Protein AF-A0A8S4SJ04-F1 (afdb_monomer)

Solvent-accessible surface area (backbone atoms only — not comparable to full-atom values): 11048 Å² total; per-residue (Å²): 144,75,92,58,92,64,74,29,69,63,98,77,15,66,44,78,88,67,89,71,86,84,75,88,70,69,85,98,60,57,70,67,60,53,49,53,51,52,51,54,55,59,63,65,36,66,71,54,47,52,54,52,51,53,54,50,51,53,52,50,52,53,52,50,52,54,49,52,53,54,49,56,52,47,57,72,67,30,65,67,56,49,48,42,61,76,74,66,52,78,85,76,72,82,59,88,58,80,78,70,54,77,86,76,54,52,77,67,53,52,52,53,50,47,51,52,50,52,53,52,46,52,53,49,52,53,47,46,53,50,48,51,62,54,41,74,74,43,61,88,87,38,71,68,29,54,53,47,53,49,51,45,51,52,51,51,50,53,46,52,54,51,52,52,50,48,52,51,52,53,51,51,54,49,53,52,53,53,50,53,64,75,68,68,128

Radius of gyration: 36.75 Å; Cα contacts (8 Å, |Δi|>4): 67; chains: 1; bounding box: 80×47×104 Å

InterPro domains:
  IPR000467 G-patch domain [PF01585] (1-33)
  IPR000467 G-patch domain [PS50174] (1-36)

Mean predicted aligned error: 18.83 Å

Sequence (185 aa):
MGYVPGTGLGAASDGRLRPVEARATPPGKSLDHCMALSEKMASQDPLKVEQKLKRLQKKEEERNKRAYEREKERERRNVFNFLNNTLGQKPEQTTNVASIDIKQSTSKDLNIEQFKLEEDCRKIENEIVKLNSTLSKYPQGTNGYRSIAMQVSEKNKELSTLRNKEMQIAKEQKQRKDKQKMTVF

Organism: NCBI:txid348720

pLDDT: mean 82.09, std 12.55, range [38.47, 96.69]

Secondary structure (DSSP, 8-state):
----TT-SSSTTS----S-----PPPTT--HHHHHHHHHHHHHH-HHHHHHHHHHHHHHHHHHHHHHHHHHHHHHHT-HHHHHIIIII--------S----TTTS-HHHHHHHHHHHHHHHHHHHHHHHHHHHHHTTSPTT-HHHHHHHHHHHHHHHHHHHHHHHHHHHHHHHHHHHHHHHHH--

Foldseek 3Di:
DDDDAQCADDPRSRHDPDDDDDDDDDPPDDPVVVVVVVVVVVCPPVVVVVVVVVVVVVVVVVVVVVVVVVVVVCCVVDPVNVCCVPPNDDDPPPPPPPPPVLVPDDLVVLVVLLVVLVVVLVVLVVVLVVLVVVLVVDDPPDPSNVVSVVVNVVSVVVSVVSVVVSVVSVVSNVVVVVVVVVPDD

Structure (mmCIF, N/CA/C/O backbone):
data_AF-A0A8S4SJ04-F1
#
_entry.id   AF-A0A8S4SJ04-F1
#
loop_
_atom_site.group_PDB
_atom_site.id
_atom_site.type_symbol
_atom_site.label_atom_id
_atom_site.label_alt_id
_atom_site.label_comp_id
_atom_site.label_asym_id
_atom_site.label_entity_id
_atom_site.label_seq_id
_atom_site.pdbx_PDB_ins_code
_atom_site.Cartn_x
_atom_site.Cartn_y
_atom_site.Cartn_z
_atom_site.occupancy
_atom_site.B_iso_or_equiv
_atom_site.auth_seq_id
_atom_site.auth_comp_id
_atom_site.auth_asym_id
_atom_site.auth_atom_id
_atom_site.pdbx_PDB_model_num
ATOM 1 N N . MET A 1 1 ? 28.401 20.566 -65.678 1.00 55.94 1 MET A N 1
ATOM 2 C CA . MET A 1 1 ? 28.078 19.195 -65.228 1.00 55.94 1 MET A CA 1
ATOM 3 C C . MET A 1 1 ? 27.397 19.312 -63.874 1.00 55.94 1 MET A C 1
ATOM 5 O O . MET A 1 1 ? 28.073 19.362 -62.859 1.00 55.94 1 MET A O 1
ATOM 9 N N . GLY A 1 2 ? 26.084 19.538 -63.883 1.00 68.31 2 GLY A N 1
ATOM 10 C CA . GLY A 1 2 ? 25.291 19.806 -62.682 1.00 68.31 2 GLY A CA 1
ATOM 11 C C . GLY A 1 2 ? 24.273 18.697 -62.460 1.00 68.31 2 GLY A C 1
ATOM 12 O O . GLY A 1 2 ? 23.884 18.021 -63.410 1.00 68.31 2 GLY A O 1
ATOM 13 N N . TYR A 1 3 ? 23.877 18.507 -61.206 1.00 75.62 3 TYR A N 1
ATOM 14 C CA . TYR A 1 3 ? 22.798 17.598 -60.839 1.00 75.62 3 TYR A CA 1
ATOM 15 C C . TYR A 1 3 ? 21.479 18.025 -61.500 1.00 75.62 3 TYR A C 1
ATOM 17 O O . TYR A 1 3 ? 21.119 19.201 -61.440 1.00 75.62 3 TYR A O 1
ATOM 25 N N . VAL A 1 4 ? 20.767 17.069 -62.100 1.00 78.75 4 VAL A N 1
ATOM 26 C CA . VAL A 1 4 ? 19.417 17.254 -62.643 1.00 78.75 4 VAL A CA 1
ATOM 27 C C . VAL A 1 4 ? 18.445 16.467 -61.755 1.00 78.75 4 VAL A C 1
ATOM 29 O O . VAL A 1 4 ? 18.656 15.270 -61.547 1.00 78.75 4 VAL A O 1
ATOM 32 N N . PRO A 1 5 ? 17.404 17.107 -61.195 1.00 75.62 5 PRO A N 1
ATOM 33 C CA . PRO A 1 5 ? 16.437 16.411 -60.354 1.00 75.62 5 PRO A CA 1
ATOM 34 C C . PRO A 1 5 ? 15.726 15.311 -61.153 1.00 75.62 5 PRO A C 1
ATOM 36 O O . PRO A 1 5 ? 15.283 15.544 -62.275 1.00 75.62 5 PRO A O 1
ATOM 39 N N . GLY A 1 6 ? 15.639 14.108 -60.578 1.00 80.56 6 GLY A N 1
ATOM 40 C CA . GLY A 1 6 ? 14.995 12.950 -61.206 1.00 80.56 6 GLY A CA 1
ATOM 41 C C . GLY A 1 6 ? 15.916 12.040 -62.028 1.00 80.56 6 GLY A C 1
ATOM 42 O O . GLY A 1 6 ? 15.440 11.043 -62.566 1.00 80.56 6 GLY A O 1
ATOM 43 N N . THR A 1 7 ? 17.223 12.322 -62.112 1.00 82.06 7 THR A N 1
ATOM 44 C CA . THR A 1 7 ? 18.203 11.458 -62.808 1.00 82.06 7 THR A CA 1
ATOM 45 C C . THR A 1 7 ? 19.111 10.671 -61.856 1.00 82.06 7 THR A C 1
ATOM 47 O O . THR A 1 7 ? 20.142 10.142 -62.271 1.00 82.06 7 THR A O 1
ATOM 50 N N . GLY A 1 8 ? 18.801 10.651 -60.560 1.00 81.88 8 GLY A N 1
ATOM 51 C CA . GLY A 1 8 ? 19.588 9.965 -59.542 1.00 81.88 8 GLY A CA 1
ATOM 52 C C . GLY A 1 8 ? 19.257 8.476 -59.406 1.00 81.88 8 GLY A C 1
ATOM 53 O O . GLY A 1 8 ? 18.219 8.001 -59.853 1.00 81.88 8 GLY A O 1
ATOM 54 N N . LEU A 1 9 ? 20.142 7.727 -58.744 1.00 78.75 9 LEU A N 1
ATOM 55 C CA . LEU A 1 9 ? 19.882 6.337 -58.354 1.00 78.75 9 LEU A CA 1
ATOM 56 C C . LEU A 1 9 ? 19.021 6.281 -57.081 1.00 78.75 9 LEU A C 1
ATOM 58 O O . LEU A 1 9 ? 19.318 6.970 -56.104 1.00 78.75 9 LEU A O 1
ATOM 62 N N . GLY A 1 10 ? 17.996 5.424 -57.076 1.00 79.12 10 GLY A N 1
ATOM 63 C CA . GLY A 1 10 ? 17.112 5.172 -55.931 1.00 79.12 10 GLY A CA 1
ATOM 64 C C . GLY A 1 10 ? 15.630 5.213 -56.309 1.00 79.12 10 GLY A C 1
ATOM 65 O O . GLY A 1 10 ? 15.278 5.625 -57.406 1.00 79.12 10 GLY A O 1
ATOM 66 N N . ALA A 1 11 ? 14.751 4.800 -55.392 1.00 80.69 11 ALA A N 1
ATOM 67 C CA . ALA A 1 11 ? 13.309 4.708 -55.656 1.00 80.69 11 ALA A CA 1
ATOM 68 C C . ALA A 1 11 ? 12.642 6.060 -55.987 1.00 80.69 11 ALA A C 1
ATOM 70 O O . ALA A 1 11 ? 11.642 6.086 -56.693 1.00 80.69 11 ALA A O 1
ATOM 71 N N . ALA A 1 12 ? 13.199 7.167 -55.489 1.00 81.50 12 ALA A N 1
ATOM 72 C CA . ALA A 1 12 ? 12.724 8.527 -55.754 1.00 81.50 12 ALA A CA 1
ATOM 73 C C . ALA A 1 12 ? 13.559 9.274 -56.813 1.00 81.50 12 ALA A C 1
ATOM 75 O O . ALA A 1 12 ? 13.338 10.453 -57.047 1.00 81.50 12 ALA A O 1
ATOM 76 N N . SER A 1 13 ? 14.547 8.615 -57.429 1.00 82.19 13 SER A N 1
ATOM 77 C CA . SER A 1 13 ? 15.457 9.212 -58.419 1.00 82.19 13 SER A CA 1
ATOM 78 C C . SER A 1 13 ? 16.194 10.494 -57.978 1.00 82.19 13 SER A C 1
ATOM 80 O O . SER A 1 13 ? 16.647 11.275 -58.816 1.00 82.19 13 SER A O 1
ATOM 82 N N . ASP A 1 14 ? 16.366 10.698 -56.668 1.00 80.44 14 ASP A N 1
ATOM 83 C CA . ASP A 1 14 ? 17.014 11.890 -56.093 1.00 80.44 14 ASP A CA 1
ATOM 84 C C . ASP A 1 14 ? 18.552 11.793 -56.025 1.00 80.44 14 ASP A C 1
ATOM 86 O O . ASP A 1 14 ? 19.253 12.797 -55.925 1.00 80.44 14 ASP A O 1
ATOM 90 N N . GLY A 1 15 ? 19.125 10.585 -56.082 1.00 79.12 15 GLY A N 1
ATOM 91 C CA . GLY A 1 15 ? 20.577 10.394 -55.989 1.00 79.12 15 GLY A CA 1
ATOM 92 C C . GLY A 1 15 ? 21.195 10.973 -54.703 1.00 79.12 15 GLY A C 1
ATOM 93 O O . GLY A 1 15 ? 20.511 11.250 -53.719 1.00 79.12 15 GLY A O 1
ATOM 94 N N . ARG A 1 16 ? 22.526 11.132 -54.668 1.00 80.62 16 ARG A N 1
ATOM 95 C CA . ARG A 1 16 ? 23.240 11.699 -53.509 1.00 80.62 16 ARG A CA 1
ATOM 96 C C . ARG A 1 16 ?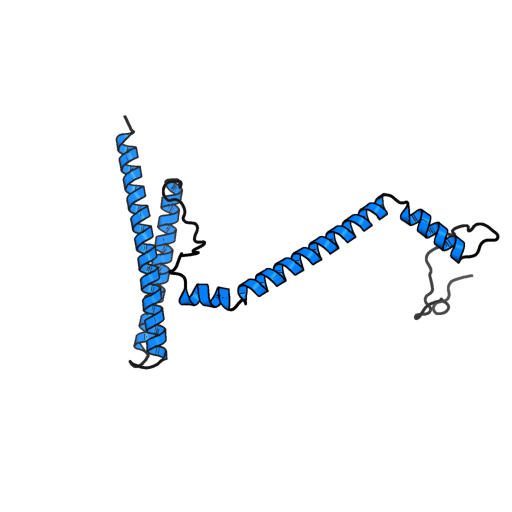 24.006 12.952 -53.919 1.00 80.62 16 ARG A C 1
ATOM 98 O O . ARG A 1 16 ? 24.975 12.871 -54.660 1.00 80.62 16 ARG A O 1
ATOM 105 N N . LEU A 1 17 ? 23.586 14.098 -53.386 1.00 78.88 17 LEU A N 1
ATOM 106 C CA . LEU A 1 17 ? 24.214 15.407 -53.622 1.00 78.88 17 LEU A CA 1
ATOM 107 C C . LEU A 1 17 ? 25.417 15.693 -52.716 1.00 78.88 17 LEU A C 1
ATOM 109 O O . LEU A 1 17 ? 26.233 16.562 -53.010 1.00 78.88 17 LEU A O 1
ATOM 113 N N . ARG A 1 18 ? 25.516 14.991 -51.582 1.00 81.69 18 ARG A N 1
ATOM 114 C CA . ARG A 1 18 ? 26.613 15.196 -50.634 1.00 81.69 18 ARG A CA 1
ATOM 115 C C . ARG A 1 18 ? 27.886 14.529 -51.152 1.00 81.69 18 ARG A C 1
ATOM 117 O O . ARG A 1 18 ? 27.799 13.356 -51.526 1.00 81.69 18 ARG A O 1
ATOM 124 N N . PRO A 1 19 ? 29.044 15.213 -51.094 1.00 82.19 19 PRO A N 1
ATOM 125 C CA . PRO A 1 19 ? 30.330 14.589 -51.360 1.00 82.19 19 PRO A CA 1
ATOM 126 C C . PRO A 1 19 ? 30.473 13.307 -50.539 1.00 82.19 19 PRO A C 1
ATOM 128 O O . PRO A 1 19 ? 30.152 13.278 -49.347 1.00 82.19 19 PRO A O 1
ATOM 131 N N . VAL A 1 20 ? 30.907 12.237 -51.197 1.00 78.94 20 VAL A N 1
ATOM 132 C CA . VAL A 1 20 ? 31.241 10.971 -50.547 1.00 78.94 20 VAL A CA 1
ATOM 133 C C . VAL A 1 20 ? 32.754 10.867 -50.523 1.00 78.94 20 VAL A C 1
ATOM 135 O O . VAL A 1 20 ? 33.414 11.141 -51.523 1.00 78.94 20 VAL A O 1
ATOM 138 N N . GLU A 1 21 ? 33.300 10.481 -49.378 1.00 80.44 21 GLU A N 1
ATOM 139 C CA . GLU A 1 21 ? 34.729 10.230 -49.242 1.00 80.44 21 GLU A CA 1
ATOM 140 C C . GLU A 1 21 ? 35.141 9.080 -50.168 1.00 80.44 21 GLU A C 1
ATOM 142 O O . GLU A 1 21 ? 34.608 7.969 -50.092 1.00 80.44 21 GLU A O 1
ATOM 147 N N . ALA A 1 22 ? 36.088 9.348 -51.066 1.00 77.50 22 ALA A N 1
ATOM 148 C CA . ALA A 1 22 ? 36.630 8.331 -51.950 1.00 77.50 22 ALA A CA 1
ATOM 149 C C . ALA A 1 22 ? 37.637 7.482 -51.167 1.00 77.50 22 ALA A C 1
ATOM 151 O O . ALA A 1 22 ? 38.722 7.944 -50.816 1.00 77.50 22 ALA A O 1
ATOM 152 N N . ARG A 1 23 ? 37.284 6.225 -50.886 1.00 76.31 23 ARG A N 1
ATOM 153 C CA . ARG A 1 23 ? 38.204 5.278 -50.253 1.00 76.31 23 ARG A CA 1
ATOM 154 C C . ARG A 1 23 ? 38.992 4.547 -51.333 1.00 76.31 23 ARG A C 1
ATOM 156 O O . ARG A 1 23 ? 38.418 3.776 -52.096 1.00 76.31 23 ARG A O 1
ATOM 163 N N . ALA A 1 24 ? 40.300 4.783 -51.387 1.00 76.75 24 ALA A N 1
ATOM 164 C CA . ALA A 1 24 ? 41.182 4.079 -52.308 1.00 76.75 24 ALA A CA 1
ATOM 165 C C . ALA A 1 24 ? 41.217 2.584 -51.959 1.00 76.75 24 ALA A C 1
ATOM 167 O O . ALA A 1 24 ? 41.598 2.199 -50.849 1.00 76.75 24 ALA A O 1
ATOM 168 N N . THR A 1 25 ? 40.791 1.741 -52.898 1.00 79.50 25 THR A N 1
ATOM 169 C CA . THR A 1 25 ? 40.916 0.289 -52.790 1.00 79.50 25 THR A CA 1
ATOM 170 C C . THR A 1 25 ? 42.257 -0.164 -53.367 1.00 79.50 25 THR A C 1
ATOM 172 O O . THR A 1 25 ? 42.782 0.457 -54.293 1.00 79.50 25 THR A O 1
ATOM 175 N N . PRO A 1 26 ? 42.855 -1.236 -52.823 1.00 83.50 26 PRO A N 1
ATOM 176 C CA . PRO A 1 26 ? 44.078 -1.790 -53.383 1.00 83.50 26 PRO A CA 1
ATOM 177 C C . PRO A 1 26 ? 43.831 -2.286 -54.820 1.00 83.50 26 PRO A C 1
ATOM 179 O O . PRO A 1 26 ? 42.840 -2.988 -55.052 1.00 83.50 26 PRO A O 1
ATOM 182 N N . PRO A 1 27 ? 44.719 -1.963 -55.779 1.00 84.31 27 PRO A N 1
ATOM 183 C CA . PRO A 1 27 ? 44.560 -2.390 -57.164 1.00 84.31 27 PRO A CA 1
ATOM 184 C C . PRO A 1 27 ? 44.617 -3.920 -57.275 1.00 84.31 27 PRO A C 1
ATOM 186 O O . PRO A 1 27 ? 45.339 -4.587 -56.532 1.00 84.31 27 PRO A O 1
ATOM 189 N N . GLY A 1 28 ? 43.838 -4.481 -58.203 1.00 86.56 28 GLY A N 1
ATOM 190 C CA . GLY A 1 28 ? 43.831 -5.921 -58.490 1.00 86.56 28 GLY A CA 1
ATOM 191 C C . GLY A 1 28 ? 43.080 -6.800 -57.481 1.00 86.56 28 GLY A C 1
ATOM 192 O O . GLY A 1 28 ? 43.211 -8.019 -57.542 1.00 86.56 28 GLY A O 1
ATOM 193 N N . LYS A 1 29 ? 42.295 -6.224 -56.557 1.00 85.06 29 LYS A N 1
ATOM 194 C CA . LYS A 1 29 ? 41.463 -6.986 -55.606 1.00 85.06 29 LYS A CA 1
ATOM 195 C C . LYS A 1 29 ? 39.972 -6.754 -55.843 1.00 85.06 29 LYS A C 1
ATOM 197 O O . LYS A 1 29 ? 39.564 -5.664 -56.233 1.00 85.06 29 LYS A O 1
ATOM 202 N N . SER A 1 30 ? 39.159 -7.780 -55.585 1.00 87.94 30 SER A N 1
ATOM 203 C CA . SER A 1 30 ? 37.701 -7.687 -55.704 1.00 87.94 30 SER A CA 1
ATOM 204 C C . SER A 1 30 ? 37.098 -6.775 -54.631 1.00 87.94 30 SER A C 1
ATOM 206 O O . SER A 1 30 ? 37.669 -6.577 -53.550 1.00 87.94 30 SER A O 1
ATOM 208 N N . LEU A 1 31 ? 35.914 -6.230 -54.924 1.00 83.88 31 LEU A N 1
ATOM 209 C CA . LEU A 1 31 ? 35.147 -5.419 -53.978 1.00 83.88 31 LEU A CA 1
ATOM 210 C C . LEU A 1 31 ? 34.850 -6.199 -52.688 1.00 83.88 31 LEU A C 1
ATOM 212 O O . LEU A 1 31 ?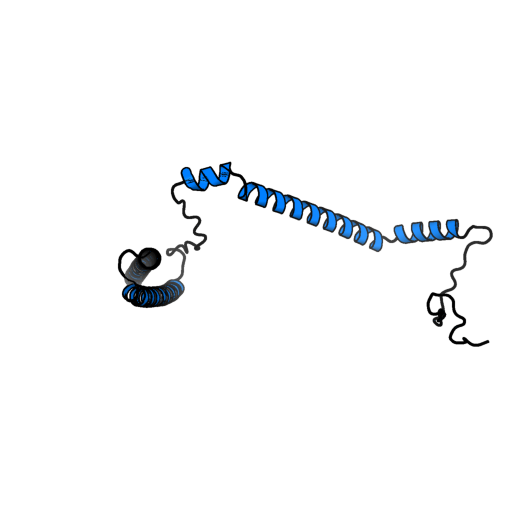 35.044 -5.665 -51.598 1.00 83.88 31 LEU A O 1
ATOM 216 N N . ASP A 1 32 ? 34.498 -7.480 -52.810 1.00 87.25 32 ASP A N 1
ATOM 217 C CA . ASP A 1 32 ? 34.223 -8.373 -51.678 1.00 87.25 32 ASP A CA 1
ATOM 218 C C . ASP A 1 32 ? 35.433 -8.508 -50.745 1.00 87.25 32 ASP A C 1
ATOM 220 O O . ASP A 1 32 ? 35.306 -8.445 -49.521 1.00 87.25 32 ASP A O 1
ATOM 224 N N . HIS A 1 33 ? 36.642 -8.608 -51.308 1.00 86.31 33 HIS A N 1
ATOM 225 C CA . HIS A 1 33 ? 37.876 -8.643 -50.524 1.00 86.31 33 HIS A CA 1
ATOM 226 C C . HIS A 1 33 ? 38.122 -7.310 -49.793 1.00 86.31 33 HIS A C 1
ATOM 228 O O . HIS A 1 33 ? 38.595 -7.292 -48.653 1.00 86.31 33 HIS A O 1
ATOM 234 N N . CYS A 1 34 ? 37.795 -6.180 -50.425 1.00 82.88 34 CYS A N 1
ATOM 235 C CA . CYS A 1 34 ? 37.893 -4.860 -49.798 1.00 82.88 34 CYS A CA 1
ATOM 236 C C . CYS A 1 34 ? 36.870 -4.691 -48.663 1.00 82.88 34 CYS A C 1
ATOM 238 O O . CYS A 1 34 ? 37.199 -4.128 -47.616 1.00 82.88 34 CYS A O 1
ATOM 240 N N . MET A 1 35 ? 35.661 -5.229 -48.835 1.00 84.25 35 MET A N 1
ATOM 241 C CA . MET A 1 35 ? 34.613 -5.220 -47.817 1.00 84.25 35 MET A CA 1
ATOM 242 C C . MET A 1 35 ? 35.010 -6.072 -46.606 1.00 84.25 35 MET A C 1
ATOM 244 O O . MET A 1 35 ? 34.985 -5.574 -45.482 1.00 84.25 35 MET A O 1
ATOM 248 N N . ALA A 1 36 ? 35.508 -7.291 -46.830 1.00 84.88 36 ALA A N 1
ATOM 249 C CA . ALA A 1 36 ? 35.982 -8.171 -45.762 1.00 84.88 36 ALA A CA 1
ATOM 250 C C . ALA A 1 36 ? 37.145 -7.559 -44.955 1.00 84.88 36 ALA A C 1
ATOM 252 O O . ALA A 1 36 ? 37.209 -7.703 -43.734 1.00 84.88 36 ALA A O 1
ATOM 253 N N . LEU A 1 37 ? 38.066 -6.844 -45.610 1.00 81.50 37 LEU A N 1
ATOM 254 C CA . LEU A 1 37 ? 39.123 -6.081 -44.933 1.00 81.50 37 LEU A CA 1
ATOM 255 C C . LEU A 1 37 ? 38.556 -4.948 -44.074 1.00 81.50 37 LEU A C 1
ATOM 257 O O . LEU A 1 37 ? 38.988 -4.767 -42.936 1.00 81.50 37 LEU A O 1
ATOM 261 N N . SER A 1 38 ? 37.578 -4.208 -44.599 1.00 78.25 38 SER A N 1
ATOM 262 C CA . SER A 1 38 ? 36.919 -3.134 -43.856 1.00 78.25 38 SER A CA 1
ATOM 263 C C . SER A 1 38 ? 36.170 -3.664 -42.634 1.00 78.25 38 SER A C 1
ATOM 265 O O . SER A 1 38 ? 36.231 -3.048 -41.574 1.00 78.25 38 SER A O 1
ATOM 267 N N . GLU A 1 39 ? 35.495 -4.807 -42.750 1.00 80.38 39 GLU A N 1
ATOM 268 C CA . GLU A 1 39 ? 34.813 -5.453 -41.626 1.00 80.38 39 GLU A CA 1
ATOM 269 C C . GLU A 1 39 ? 35.799 -5.950 -40.570 1.00 80.38 39 GLU A C 1
ATOM 271 O O . GLU A 1 39 ? 35.575 -5.727 -39.380 1.00 80.38 39 GLU A O 1
ATOM 276 N N . LYS A 1 40 ? 36.923 -6.553 -40.984 1.00 80.12 40 LYS A N 1
ATOM 277 C CA . LYS A 1 40 ? 38.001 -6.978 -40.075 1.00 80.12 40 LYS A CA 1
ATOM 278 C C . LYS A 1 40 ? 38.614 -5.796 -39.325 1.00 80.12 40 LYS A C 1
ATOM 280 O O . LYS A 1 40 ? 38.803 -5.879 -38.120 1.00 80.12 40 LYS A O 1
ATOM 285 N N . MET A 1 41 ? 38.864 -4.679 -40.007 1.00 73.12 41 MET A N 1
ATOM 286 C CA . MET A 1 41 ? 39.348 -3.450 -39.366 1.00 73.12 41 MET A CA 1
ATOM 287 C C . MET A 1 41 ? 38.302 -2.851 -38.414 1.00 73.12 41 MET A C 1
ATOM 289 O O . MET A 1 41 ? 38.629 -2.486 -37.292 1.00 73.12 41 MET A O 1
ATOM 293 N N . ALA A 1 42 ? 37.026 -2.822 -38.807 1.00 67.12 42 ALA A N 1
ATOM 294 C CA . ALA A 1 42 ? 35.945 -2.295 -37.971 1.00 67.12 42 ALA A CA 1
ATOM 295 C C . ALA A 1 42 ? 35.622 -3.172 -36.748 1.00 67.12 42 ALA A C 1
ATOM 297 O O . ALA A 1 42 ? 35.052 -2.677 -35.777 1.00 67.12 42 ALA A O 1
ATOM 298 N N . SER A 1 43 ? 35.957 -4.463 -36.790 1.00 65.38 43 SER A N 1
ATOM 299 C CA . SER A 1 43 ? 35.825 -5.391 -35.659 1.00 65.38 43 SER A CA 1
ATOM 300 C C . SER A 1 43 ? 37.055 -5.423 -34.748 1.00 65.38 43 SER A C 1
ATOM 302 O O . SER A 1 43 ? 36.967 -5.972 -33.654 1.00 65.38 43 SER A O 1
ATOM 304 N N . GLN A 1 44 ? 38.161 -4.795 -35.155 1.00 66.44 44 GLN A N 1
ATOM 305 C CA . GLN A 1 44 ? 39.344 -4.563 -34.320 1.00 66.44 44 GLN A CA 1
ATOM 306 C C . GLN A 1 44 ? 39.250 -3.255 -33.513 1.00 66.44 44 GLN A C 1
ATOM 308 O O . GLN A 1 44 ? 40.051 -3.058 -32.606 1.00 66.44 44 GLN A O 1
ATOM 313 N N . ASP A 1 45 ? 38.267 -2.385 -33.794 1.00 70.38 45 ASP A N 1
ATOM 314 C CA . ASP A 1 45 ? 37.986 -1.193 -32.982 1.00 70.38 45 ASP A CA 1
ATOM 315 C C . ASP A 1 45 ? 37.576 -1.617 -31.555 1.00 70.38 45 ASP A C 1
ATOM 317 O O . ASP A 1 45 ? 36.455 -2.115 -31.366 1.00 70.38 45 ASP A O 1
ATOM 321 N N . PRO A 1 46 ? 38.407 -1.377 -30.523 1.00 65.62 46 PRO A N 1
ATOM 322 C CA . PRO A 1 46 ? 38.145 -1.867 -29.167 1.00 65.62 46 PRO A CA 1
ATOM 323 C C . PRO A 1 46 ? 36.822 -1.327 -28.596 1.00 65.62 46 PRO A C 1
ATOM 325 O O . PRO A 1 46 ? 36.094 -2.040 -27.905 1.00 65.62 46 PRO A O 1
ATOM 328 N N . LEU A 1 47 ? 36.442 -0.104 -28.981 1.00 69.00 47 LEU A N 1
ATOM 329 C CA . LEU A 1 47 ? 35.196 0.548 -28.567 1.00 69.00 47 LEU A CA 1
ATOM 330 C C . LEU A 1 47 ? 33.937 -0.144 -29.118 1.00 69.00 47 LEU A C 1
ATOM 332 O O . LEU A 1 47 ? 32.914 -0.215 -28.435 1.00 69.00 47 LEU A O 1
ATOM 336 N N . LYS A 1 48 ? 33.985 -0.683 -30.343 1.00 68.75 48 LYS A N 1
ATOM 337 C CA . LYS A 1 48 ? 32.840 -1.396 -30.941 1.00 68.75 48 LYS A CA 1
ATOM 338 C C . LYS A 1 48 ? 32.705 -2.810 -30.387 1.00 68.75 48 LYS A C 1
ATOM 340 O O . LYS A 1 48 ? 31.583 -3.300 -30.242 1.00 68.75 48 LYS A O 1
ATOM 345 N N . VAL A 1 49 ? 33.824 -3.450 -30.046 1.00 71.69 49 VAL A N 1
ATOM 346 C CA . VAL A 1 49 ? 33.838 -4.768 -29.394 1.00 71.69 49 VAL A CA 1
ATOM 347 C C . VAL A 1 49 ? 33.189 -4.686 -28.012 1.00 71.69 49 VAL A C 1
ATOM 349 O O . VAL A 1 49 ? 32.295 -5.480 -27.711 1.00 71.69 49 VAL A O 1
ATOM 352 N N . GLU A 1 50 ? 33.544 -3.677 -27.214 1.00 72.69 50 GLU A N 1
ATOM 353 C CA . GLU A 1 50 ? 32.955 -3.460 -25.889 1.00 72.69 50 GLU A CA 1
ATOM 354 C C . GLU A 1 50 ? 31.445 -3.170 -25.966 1.00 72.69 50 GLU A C 1
ATOM 356 O O . GLU A 1 50 ? 30.650 -3.754 -25.227 1.00 72.69 50 GLU A O 1
ATOM 361 N N . GLN A 1 51 ? 31.012 -2.331 -26.915 1.00 78.69 51 GLN A N 1
ATOM 362 C CA . GLN A 1 51 ? 29.586 -2.059 -27.133 1.00 78.69 51 GLN A CA 1
ATOM 363 C C . GLN A 1 51 ? 28.806 -3.314 -27.547 1.00 78.69 51 GLN A C 1
ATOM 365 O O . GLN A 1 51 ? 27.673 -3.520 -27.101 1.00 78.69 51 GLN A O 1
ATOM 370 N N . LYS A 1 52 ? 29.402 -4.180 -28.376 1.00 78.75 52 LYS A N 1
ATOM 371 C CA . LYS A 1 52 ? 28.783 -5.445 -28.791 1.00 78.75 52 LYS A CA 1
ATOM 372 C C . LYS A 1 52 ? 28.651 -6.417 -27.615 1.00 78.75 52 LYS A C 1
ATOM 374 O O . LYS A 1 52 ? 27.591 -7.023 -27.464 1.00 78.75 52 LYS A O 1
ATOM 379 N N . LEU A 1 53 ? 29.672 -6.515 -26.761 1.00 80.81 53 LEU A N 1
ATOM 380 C CA . LEU A 1 53 ? 29.643 -7.303 -25.522 1.00 80.81 53 LEU A CA 1
ATOM 381 C C . LEU A 1 53 ? 28.566 -6.805 -24.552 1.00 80.81 53 LEU A C 1
ATOM 383 O O . LEU A 1 53 ? 27.725 -7.595 -24.127 1.00 80.81 53 LEU A O 1
ATOM 387 N N . LYS A 1 54 ? 28.505 -5.493 -24.291 1.00 83.50 54 LYS A N 1
ATOM 388 C CA . LYS A 1 54 ? 27.457 -4.884 -23.450 1.00 83.50 54 LYS A CA 1
ATOM 389 C C . LYS A 1 54 ? 26.052 -5.160 -23.985 1.00 83.50 54 LYS A C 1
ATOM 391 O O . LYS A 1 54 ? 25.131 -5.440 -23.221 1.00 83.50 54 LYS A O 1
ATOM 396 N N . ARG A 1 55 ? 25.870 -5.126 -25.309 1.00 86.19 55 ARG A N 1
ATOM 397 C CA . ARG A 1 55 ? 24.581 -5.442 -25.943 1.00 86.19 55 ARG A CA 1
ATOM 398 C C . ARG A 1 55 ? 24.188 -6.912 -25.773 1.00 86.19 55 ARG A C 1
ATOM 400 O O . ARG A 1 55 ? 23.002 -7.192 -25.612 1.00 86.19 55 ARG A O 1
ATOM 407 N N . LEU A 1 56 ? 25.150 -7.834 -25.819 1.00 86.69 56 LEU A N 1
ATOM 408 C CA . LEU A 1 56 ? 24.900 -9.259 -25.582 1.00 86.69 56 LEU A CA 1
ATOM 409 C C . LEU A 1 56 ? 24.556 -9.532 -24.115 1.00 86.69 56 LEU A C 1
ATOM 411 O O . LEU A 1 56 ? 23.539 -10.172 -23.865 1.00 86.69 56 LEU A O 1
ATOM 415 N N . GLN A 1 57 ? 25.310 -8.959 -23.173 1.00 87.62 57 GLN A N 1
ATOM 416 C CA . GLN A 1 57 ? 25.029 -9.067 -21.735 1.00 87.62 57 GLN A CA 1
ATOM 417 C C . GLN A 1 57 ? 23.624 -8.566 -21.396 1.00 87.62 57 GLN A C 1
ATOM 419 O O . GLN A 1 57 ? 22.829 -9.292 -20.807 1.00 87.62 57 GLN A O 1
ATOM 424 N N . LYS A 1 58 ? 23.256 -7.374 -21.885 1.00 90.25 58 LYS A N 1
ATOM 425 C CA . LYS A 1 58 ? 21.912 -6.817 -21.675 1.00 90.25 58 LYS A CA 1
ATOM 426 C C . LYS A 1 58 ? 20.806 -7.738 -22.205 1.00 90.25 58 LYS A C 1
ATOM 428 O O . LYS A 1 58 ? 19.745 -7.854 -21.598 1.00 90.25 58 LYS A O 1
ATOM 433 N N . LYS A 1 59 ? 21.045 -8.407 -23.337 1.00 91.50 59 LYS A N 1
ATOM 434 C CA . LYS A 1 59 ? 20.084 -9.345 -23.933 1.00 91.50 59 LYS A CA 1
ATOM 435 C C . LYS A 1 59 ? 19.943 -10.626 -23.105 1.00 91.50 59 LYS A C 1
ATOM 437 O O . LYS A 1 59 ? 18.843 -11.173 -23.022 1.00 91.50 59 LYS A O 1
ATOM 442 N N . GLU A 1 60 ? 21.028 -11.112 -22.507 1.00 88.38 60 GLU A N 1
ATOM 443 C CA . GLU A 1 60 ? 20.988 -12.262 -21.598 1.00 88.38 60 GLU A CA 1
ATOM 444 C C . GLU A 1 60 ? 20.284 -11.930 -20.284 1.00 88.38 60 GLU A C 1
ATOM 446 O O . GLU A 1 60 ? 19.420 -12.695 -19.854 1.00 88.38 60 GLU A O 1
ATOM 451 N N . GLU A 1 61 ? 20.565 -10.766 -19.697 1.00 89.06 61 GLU A N 1
ATOM 452 C CA . GLU A 1 61 ? 19.881 -10.282 -18.493 1.00 89.06 61 GLU A CA 1
ATOM 453 C C . GLU A 1 61 ? 18.372 -10.155 -18.713 1.00 89.06 61 GLU A C 1
ATOM 455 O O . GLU A 1 61 ? 17.576 -10.635 -17.905 1.00 89.06 61 GLU A O 1
ATOM 460 N N . GLU A 1 62 ? 17.957 -9.571 -19.839 1.00 91.12 62 GLU A N 1
ATOM 461 C CA . GLU A 1 62 ? 16.542 -9.428 -20.182 1.00 91.12 62 GLU A CA 1
ATOM 462 C C . GLU A 1 62 ? 15.862 -10.793 -20.378 1.00 91.12 62 GLU A C 1
ATOM 464 O O . GLU A 1 62 ? 14.736 -11.014 -19.919 1.00 91.12 62 GLU A O 1
ATOM 469 N N . ARG A 1 63 ? 16.562 -11.752 -21.000 1.00 90.81 63 ARG A N 1
ATOM 470 C CA . ARG A 1 63 ? 16.069 -13.126 -21.153 1.00 90.81 63 ARG A CA 1
ATOM 471 C C . ARG A 1 63 ? 15.916 -13.823 -19.802 1.00 90.81 63 ARG A C 1
ATOM 473 O O . ARG A 1 63 ? 14.910 -14.503 -19.598 1.00 90.81 63 ARG A O 1
ATOM 480 N N . ASN A 1 64 ? 16.882 -13.651 -18.904 1.00 90.31 64 ASN A N 1
ATOM 481 C CA . ASN A 1 64 ? 16.859 -14.243 -17.571 1.00 90.31 64 ASN A CA 1
ATOM 482 C C . ASN A 1 64 ? 15.731 -13.639 -16.720 1.00 90.31 64 ASN A C 1
ATOM 484 O O . ASN A 1 64 ? 14.903 -14.368 -16.178 1.00 90.31 64 ASN A O 1
ATOM 488 N N . LYS A 1 65 ? 15.592 -12.308 -16.723 1.00 92.06 65 LYS A N 1
ATOM 489 C CA . LYS A 1 65 ? 14.496 -11.608 -16.038 1.00 92.06 65 LYS A CA 1
ATOM 490 C C . LYS A 1 65 ? 13.124 -12.109 -16.496 1.00 92.06 65 LYS A C 1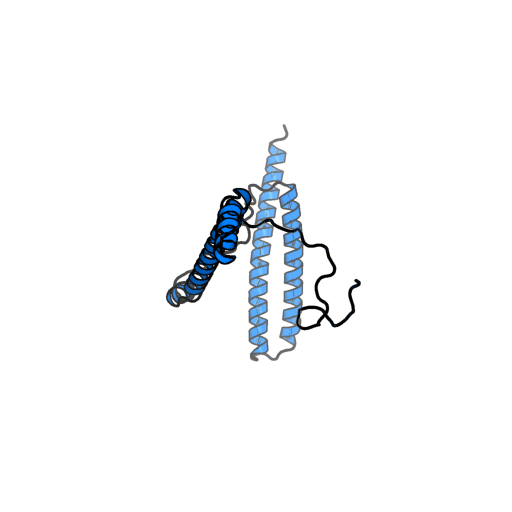
ATOM 492 O O . LYS A 1 65 ? 12.275 -12.435 -15.671 1.00 92.06 65 LYS A O 1
ATOM 497 N N . ARG A 1 66 ? 12.926 -12.253 -17.811 1.00 90.25 66 ARG A N 1
ATOM 498 C CA . ARG A 1 66 ? 11.670 -12.772 -18.374 1.00 90.25 66 ARG A CA 1
ATOM 499 C C . ARG A 1 66 ? 11.411 -14.236 -18.005 1.00 90.25 66 ARG A C 1
ATOM 501 O O . ARG A 1 66 ? 10.254 -14.638 -17.881 1.00 90.25 66 ARG A O 1
ATOM 508 N N . ALA A 1 67 ? 12.458 -15.050 -17.872 1.00 89.75 67 ALA A N 1
ATOM 509 C CA . ALA A 1 67 ? 12.329 -16.431 -17.413 1.00 89.75 67 ALA A CA 1
ATOM 510 C C . ALA A 1 67 ? 11.895 -16.485 -15.940 1.00 89.75 67 ALA A C 1
ATOM 512 O O . ALA A 1 67 ? 10.925 -17.173 -15.629 1.00 89.75 67 ALA A O 1
ATOM 513 N N . TYR A 1 68 ? 12.531 -15.683 -15.084 1.00 88.88 68 TYR A N 1
ATOM 514 C CA . TYR A 1 68 ? 12.197 -15.564 -13.666 1.00 88.88 68 TYR A CA 1
ATOM 515 C C . TYR A 1 68 ? 10.755 -15.081 -13.436 1.00 88.88 68 TYR A C 1
ATOM 517 O O . TYR A 1 68 ? 10.011 -15.664 -12.650 1.00 88.88 68 TYR A O 1
ATOM 525 N N . GLU A 1 69 ? 10.309 -14.055 -14.168 1.00 87.94 69 GLU A N 1
ATOM 526 C CA . GLU A 1 69 ? 8.925 -13.563 -14.086 1.00 87.94 69 GLU A CA 1
ATOM 527 C C . GLU A 1 69 ? 7.905 -14.645 -14.475 1.00 87.94 69 GLU A C 1
ATOM 529 O O . GLU A 1 69 ? 6.889 -14.818 -13.799 1.00 87.94 69 GLU A O 1
ATOM 534 N N . ARG A 1 70 ? 8.199 -15.426 -15.522 1.00 86.19 70 ARG A N 1
ATOM 535 C CA . ARG A 1 70 ? 7.347 -16.540 -15.961 1.00 86.19 70 ARG A CA 1
ATOM 536 C C . ARG A 1 70 ? 7.267 -17.651 -14.914 1.00 86.19 70 ARG A C 1
ATOM 538 O O . ARG A 1 70 ? 6.206 -18.249 -14.747 1.00 86.19 70 ARG A O 1
ATOM 545 N N . GLU A 1 71 ? 8.370 -17.952 -14.241 1.00 84.06 71 GLU A N 1
ATOM 546 C CA . GLU A 1 71 ? 8.414 -18.956 -13.177 1.00 84.06 71 GLU A CA 1
ATOM 547 C C . GLU A 1 71 ? 7.613 -18.502 -11.953 1.00 84.06 71 GLU A C 1
ATOM 549 O O . GLU A 1 71 ? 6.726 -19.223 -11.500 1.00 84.06 71 GLU A O 1
ATOM 554 N N . LYS A 1 72 ? 7.783 -17.246 -11.529 1.00 84.81 72 LYS A N 1
ATOM 555 C CA . LYS A 1 72 ? 6.993 -16.638 -10.450 1.00 84.81 72 LYS A CA 1
ATOM 556 C C . LYS A 1 72 ? 5.490 -16.625 -10.748 1.00 84.81 72 LYS A C 1
ATOM 558 O O . LYS A 1 72 ? 4.669 -16.859 -9.861 1.00 84.81 72 LYS A O 1
ATOM 563 N N . GLU A 1 73 ? 5.092 -16.357 -11.992 1.00 80.69 73 GLU A N 1
ATOM 564 C CA . GLU A 1 73 ? 3.686 -16.469 -12.396 1.00 80.69 73 GLU A CA 1
ATOM 565 C C . GLU A 1 73 ? 3.170 -17.911 -12.354 1.00 80.69 73 GLU A C 1
ATOM 567 O O . GLU A 1 73 ? 2.024 -18.132 -11.959 1.00 80.69 73 GLU A O 1
ATOM 572 N N . ARG A 1 74 ? 3.994 -18.897 -12.728 1.00 81.19 74 ARG A N 1
ATOM 573 C CA . ARG A 1 74 ? 3.636 -20.320 -12.624 1.00 81.19 74 ARG A CA 1
ATOM 574 C C . ARG A 1 74 ? 3.464 -20.750 -11.175 1.00 81.19 74 ARG A C 1
ATOM 576 O O . ARG A 1 74 ? 2.494 -21.436 -10.882 1.00 81.19 74 ARG A O 1
ATOM 583 N N . GLU A 1 75 ? 4.335 -20.307 -10.274 1.00 78.19 75 GLU A N 1
ATOM 584 C CA . GLU A 1 75 ? 4.198 -20.560 -8.836 1.00 78.19 75 GLU A CA 1
ATOM 585 C C . GLU A 1 75 ? 2.919 -19.945 -8.260 1.00 78.19 75 GLU A C 1
ATOM 587 O O . GLU A 1 75 ? 2.230 -20.592 -7.471 1.00 78.19 75 GLU A O 1
ATOM 592 N N . ARG A 1 76 ? 2.558 -18.728 -8.693 1.00 73.19 76 ARG A N 1
ATOM 593 C CA . ARG A 1 76 ? 1.293 -18.074 -8.313 1.00 73.19 76 ARG A CA 1
ATOM 594 C C . ARG A 1 76 ? 0.061 -18.805 -8.842 1.00 73.19 76 ARG A C 1
ATOM 596 O O . ARG A 1 76 ? -0.968 -18.808 -8.176 1.00 73.19 76 ARG A O 1
ATOM 603 N N . ARG A 1 77 ? 0.148 -19.396 -10.037 1.00 75.38 77 ARG A N 1
ATOM 604 C CA . ARG A 1 77 ? -0.936 -20.175 -10.662 1.00 75.38 77 ARG A CA 1
ATOM 605 C C . ARG A 1 77 ? -0.911 -21.660 -10.275 1.00 75.38 77 ARG A C 1
ATOM 607 O O . ARG A 1 77 ? -1.735 -22.421 -10.776 1.00 75.38 77 ARG A O 1
ATOM 614 N N . ASN A 1 78 ? 0.020 -22.088 -9.421 1.00 82.94 78 ASN A N 1
ATOM 615 C CA . ASN A 1 78 ? 0.145 -23.481 -9.016 1.00 82.94 78 ASN A CA 1
ATOM 616 C C . ASN A 1 78 ? -1.002 -23.866 -8.068 1.00 82.94 78 ASN A C 1
ATOM 618 O O . ASN A 1 78 ? -1.184 -23.266 -7.007 1.00 82.94 78 ASN A O 1
ATOM 622 N N . VAL A 1 79 ? -1.756 -24.897 -8.449 1.00 80.25 79 VAL A N 1
ATOM 623 C CA . VAL A 1 79 ? -2.921 -25.407 -7.711 1.00 80.25 79 VAL A CA 1
ATOM 624 C C . VAL A 1 79 ? -2.571 -25.890 -6.305 1.00 80.25 79 VAL A C 1
ATOM 626 O O . VAL A 1 79 ? -3.383 -25.739 -5.398 1.00 80.25 79 VAL A O 1
ATOM 629 N N . PHE A 1 80 ? -1.355 -26.403 -6.093 1.00 79.06 80 PHE A N 1
ATOM 630 C CA . PHE A 1 80 ? -0.903 -26.857 -4.776 1.00 79.06 80 PHE A CA 1
ATOM 631 C C . PHE A 1 80 ? -0.635 -25.682 -3.830 1.00 79.06 80 PHE A C 1
ATOM 633 O O . PHE A 1 80 ? -1.036 -25.725 -2.672 1.00 79.06 80 PHE A O 1
ATOM 640 N N . ASN A 1 81 ? -0.046 -24.591 -4.333 1.00 76.31 81 ASN A N 1
ATOM 641 C CA . ASN A 1 81 ? 0.124 -23.359 -3.557 1.00 76.31 81 ASN A CA 1
ATOM 642 C C . ASN A 1 81 ? -1.228 -22.709 -3.244 1.00 76.31 81 ASN A C 1
ATOM 644 O O . ASN A 1 81 ? -1.435 -22.224 -2.136 1.00 76.31 81 ASN A O 1
ATOM 648 N N . PHE A 1 82 ? -2.164 -22.735 -4.196 1.00 76.19 82 PHE A N 1
ATOM 649 C CA . PHE A 1 82 ? -3.530 -22.273 -3.970 1.00 76.19 82 PHE A CA 1
ATOM 650 C C . PHE A 1 82 ? -4.214 -23.076 -2.858 1.00 76.19 82 PHE A C 1
ATOM 652 O O . PHE A 1 82 ? -4.661 -22.480 -1.887 1.00 76.19 82 PHE A O 1
ATOM 659 N N . LEU A 1 83 ? -4.203 -24.410 -2.942 1.00 75.56 83 LEU A N 1
ATOM 660 C CA . LEU A 1 83 ? -4.753 -25.301 -1.915 1.00 75.56 83 LEU A CA 1
ATOM 661 C C . LEU A 1 83 ? -4.119 -25.066 -0.539 1.00 75.56 83 LEU A C 1
ATOM 663 O O . LEU A 1 83 ? -4.836 -24.972 0.456 1.00 75.56 83 LEU A O 1
ATOM 667 N N . ASN A 1 84 ? -2.796 -24.906 -0.485 1.00 75.50 84 ASN A N 1
ATOM 668 C CA . ASN A 1 84 ? -2.078 -24.628 0.758 1.00 75.50 84 ASN A CA 1
ATOM 669 C C . ASN A 1 84 ? -2.467 -23.268 1.361 1.00 75.50 84 ASN A C 1
ATOM 671 O O . ASN A 1 84 ? -2.627 -23.171 2.576 1.00 75.50 84 ASN A O 1
ATOM 675 N N . ASN A 1 85 ? -2.699 -22.248 0.530 1.00 68.50 85 ASN A N 1
ATOM 676 C CA . ASN A 1 85 ? -3.164 -20.933 0.979 1.00 68.50 85 ASN A CA 1
ATOM 677 C C . ASN A 1 85 ? -4.652 -20.928 1.374 1.00 68.50 85 ASN A C 1
ATOM 679 O O . ASN A 1 85 ? -5.036 -20.189 2.273 1.00 68.50 85 ASN A O 1
ATOM 683 N N . THR A 1 86 ? -5.502 -21.723 0.716 1.00 68.81 86 THR A N 1
ATOM 684 C CA . THR A 1 86 ? -6.955 -21.725 0.966 1.00 68.81 86 THR A CA 1
ATOM 685 C C . THR A 1 86 ? -7.397 -22.685 2.065 1.00 68.81 86 THR A C 1
ATOM 687 O O . THR A 1 86 ? -8.405 -22.430 2.715 1.00 68.81 86 THR A O 1
ATOM 690 N N . LEU A 1 87 ? -6.687 -23.801 2.258 1.00 65.19 87 LEU A N 1
ATOM 691 C CA . LEU A 1 87 ? -7.058 -24.856 3.211 1.00 65.19 87 LEU A CA 1
ATOM 692 C C . LEU A 1 87 ? -6.009 -25.071 4.311 1.00 65.19 87 LEU A C 1
ATOM 694 O O . LEU A 1 87 ? -6.345 -25.604 5.365 1.00 65.19 87 LEU A O 1
ATOM 698 N N . GLY A 1 88 ? -4.747 -24.697 4.070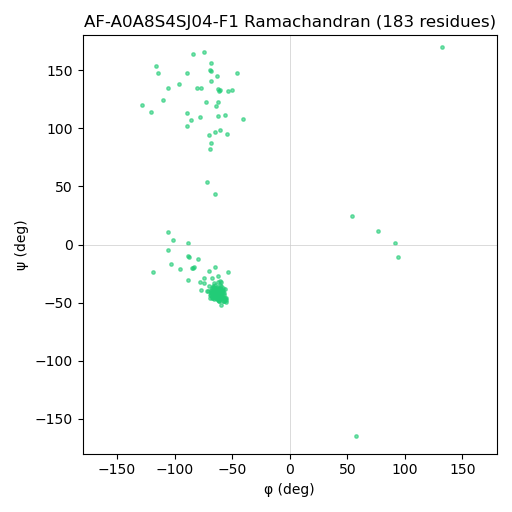 1.00 61.66 88 GLY A N 1
ATOM 699 C CA . GLY A 1 88 ? -3.609 -25.138 4.882 1.00 61.66 88 GLY A CA 1
ATOM 700 C C . GLY A 1 88 ? -3.048 -24.130 5.884 1.00 61.66 88 GLY A C 1
ATOM 701 O O . GLY A 1 88 ? -2.335 -24.547 6.794 1.00 61.66 88 GLY A O 1
ATOM 702 N N . GLN A 1 89 ? -3.337 -22.830 5.776 1.00 53.78 89 GLN A N 1
ATOM 703 C CA . GLN A 1 89 ? -2.722 -21.835 6.660 1.00 53.78 89 GLN A CA 1
ATOM 704 C C . GLN A 1 89 ? -3.750 -20.925 7.338 1.00 53.78 89 GLN A C 1
ATOM 706 O O . GLN A 1 89 ? -4.493 -20.179 6.702 1.00 53.78 89 GLN A O 1
ATOM 711 N N . LYS A 1 90 ? -3.741 -20.972 8.681 1.00 58.41 90 LYS A N 1
ATOM 712 C CA . LYS A 1 90 ? -4.145 -19.850 9.542 1.00 58.41 90 LYS A CA 1
ATOM 713 C C . LYS A 1 90 ? -3.492 -18.567 9.011 1.00 58.41 90 LYS A C 1
ATOM 715 O O . LYS A 1 90 ? -2.377 -18.650 8.502 1.00 58.41 90 LYS A O 1
ATOM 720 N N . PRO A 1 91 ? -4.141 -17.401 9.149 1.00 48.31 91 PRO A N 1
ATOM 721 C CA . PRO A 1 91 ? -3.626 -16.155 8.609 1.00 48.31 91 PRO A CA 1
ATOM 722 C C . PRO A 1 91 ? -2.363 -15.744 9.372 1.00 48.31 91 PRO A C 1
ATOM 724 O O . PRO A 1 91 ? -2.430 -14.967 10.321 1.00 48.31 91 PRO A O 1
ATOM 727 N N . GLU A 1 92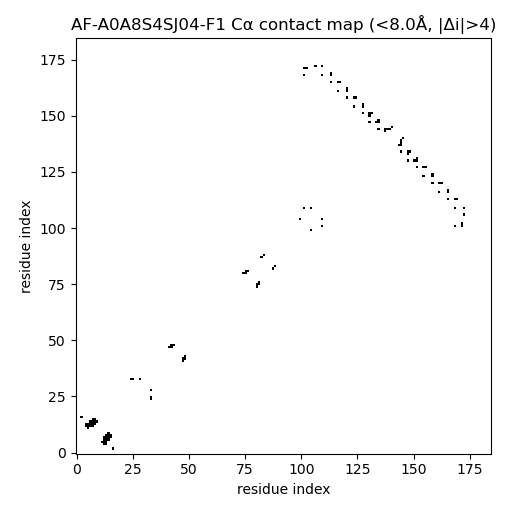 ? -1.204 -16.234 8.942 1.00 51.22 92 GLU A N 1
ATOM 728 C CA . GLU A 1 92 ? 0.025 -15.467 9.065 1.00 51.22 92 GLU A CA 1
ATOM 729 C C . GLU A 1 92 ? -0.189 -14.257 8.170 1.00 51.22 92 GLU A C 1
ATOM 731 O O . GLU A 1 92 ? -0.132 -14.314 6.940 1.00 51.22 92 GLU A O 1
ATOM 736 N N . GLN A 1 93 ? -0.606 -13.179 8.821 1.00 45.38 93 GLN A N 1
ATOM 737 C CA . GLN A 1 93 ? -0.795 -11.879 8.230 1.00 45.38 93 GLN A CA 1
ATOM 738 C C . GLN A 1 93 ? 0.518 -11.483 7.553 1.00 45.38 93 GLN A C 1
ATOM 740 O O . GLN A 1 93 ? 1.383 -10.864 8.160 1.00 45.38 93 GLN A O 1
ATOM 745 N N . THR A 1 94 ? 0.644 -11.731 6.249 1.00 44.94 94 THR A N 1
ATOM 746 C CA . THR A 1 94 ? 1.519 -10.932 5.387 1.00 44.94 94 THR A CA 1
ATOM 747 C C . THR A 1 94 ? 0.876 -9.561 5.195 1.00 44.94 94 THR A C 1
ATOM 749 O O . THR A 1 94 ? 0.639 -9.093 4.082 1.00 44.94 94 THR A O 1
ATOM 752 N N . THR A 1 95 ? 0.546 -8.902 6.301 1.00 42.09 95 THR A N 1
ATOM 753 C CA . THR A 1 95 ? 0.474 -7.461 6.344 1.00 42.09 95 THR A CA 1
ATOM 754 C C . THR A 1 95 ? 1.916 -6.992 6.236 1.00 42.09 95 THR A C 1
ATOM 756 O O . THR A 1 95 ? 2.593 -6.819 7.242 1.00 42.09 95 THR A O 1
ATOM 759 N N . ASN A 1 96 ? 2.365 -6.693 5.017 1.00 38.47 96 ASN A N 1
ATOM 760 C CA . ASN A 1 96 ? 3.372 -5.648 4.790 1.00 38.47 96 ASN A CA 1
ATOM 761 C C . ASN A 1 96 ? 2.788 -4.270 5.177 1.00 38.47 96 ASN A C 1
ATOM 763 O O . ASN A 1 96 ? 2.911 -3.287 4.455 1.00 38.47 96 ASN A O 1
ATOM 767 N N . VAL A 1 97 ? 2.093 -4.200 6.309 1.00 45.12 97 VAL A N 1
ATOM 768 C CA . VAL A 1 97 ? 1.928 -2.979 7.068 1.00 45.12 97 VAL A CA 1
ATOM 769 C C . VAL A 1 97 ? 3.182 -3.002 7.905 1.00 45.12 97 VAL A C 1
ATOM 771 O O . VAL A 1 97 ? 3.298 -3.877 8.759 1.00 45.12 97 VAL A O 1
ATOM 774 N N . ALA A 1 98 ? 4.148 -2.141 7.585 1.00 44.62 98 ALA A N 1
ATOM 775 C CA . ALA A 1 98 ? 5.320 -1.944 8.418 1.00 44.62 98 ALA A CA 1
ATOM 776 C C . ALA A 1 98 ? 4.849 -1.946 9.876 1.00 44.62 98 ALA A C 1
ATOM 778 O O . ALA A 1 98 ? 4.116 -1.049 10.297 1.00 44.62 98 ALA A O 1
ATOM 779 N N . SER A 1 99 ? 5.166 -3.009 10.614 1.00 49.28 99 SER A N 1
ATOM 780 C CA . SER A 1 99 ? 5.012 -3.034 12.054 1.00 49.28 99 SER A CA 1
ATOM 781 C C . SER A 1 99 ? 6.068 -2.062 12.541 1.00 49.28 99 SER A C 1
ATOM 783 O O . SER A 1 99 ? 7.206 -2.444 12.795 1.00 49.28 99 SER A O 1
ATOM 785 N N . ILE A 1 100 ? 5.732 -0.773 12.502 1.00 55.41 100 ILE A N 1
ATOM 786 C CA . ILE A 1 100 ? 6.563 0.282 13.049 1.00 55.41 100 ILE A CA 1
ATOM 787 C C . ILE A 1 100 ? 6.749 -0.140 14.495 1.00 55.41 100 ILE A C 1
ATOM 789 O O . ILE A 1 100 ? 5.778 -0.203 15.250 1.00 55.41 100 ILE A O 1
ATOM 793 N N . ASP A 1 101 ? 7.972 -0.523 14.850 1.00 64.19 101 ASP A N 1
ATOM 794 C CA . ASP A 1 101 ? 8.310 -0.837 16.222 1.00 64.19 101 ASP A CA 1
ATOM 795 C C . ASP A 1 101 ? 8.058 0.432 17.033 1.00 64.19 101 ASP A C 1
ATOM 797 O O . ASP A 1 101 ? 8.876 1.351 17.066 1.00 64.19 101 ASP A O 1
ATOM 801 N N . ILE A 1 102 ? 6.899 0.481 17.691 1.00 65.12 102 ILE A N 1
ATOM 802 C CA . ILE A 1 102 ? 6.426 1.593 18.530 1.00 65.12 102 ILE A CA 1
ATOM 803 C C . ILE A 1 102 ? 7.485 1.952 19.596 1.00 65.12 102 ILE A C 1
ATOM 805 O O . ILE A 1 102 ? 7.561 3.080 20.077 1.00 65.12 102 ILE A O 1
ATOM 809 N N . LYS A 1 103 ? 8.362 0.995 19.927 1.00 63.50 103 LYS A N 1
ATOM 810 C CA . LYS A 1 103 ? 9.498 1.145 20.844 1.00 63.50 103 LYS A CA 1
ATOM 811 C C . LYS A 1 103 ? 10.684 1.924 20.256 1.00 63.50 103 LYS A C 1
ATOM 813 O O . LYS A 1 103 ? 11.407 2.551 21.022 1.00 63.50 103 LYS A O 1
ATOM 818 N N . GLN A 1 104 ? 10.890 1.896 18.937 1.00 69.06 104 GLN A N 1
ATOM 819 C CA . GLN A 1 104 ? 12.030 2.525 18.247 1.00 69.06 104 GLN A CA 1
ATOM 820 C C . GLN A 1 104 ? 11.715 3.931 17.710 1.00 69.06 104 GLN A C 1
ATOM 822 O O . GLN A 1 104 ? 12.625 4.725 17.487 1.00 69.06 104 GLN A O 1
ATOM 827 N N . SER A 1 105 ? 10.438 4.271 17.512 1.00 73.75 105 SER A N 1
ATOM 828 C CA . SER A 1 105 ? 10.020 5.585 17.000 1.00 73.75 105 SER A CA 1
ATOM 829 C C . SER A 1 105 ? 10.257 6.709 18.013 1.00 73.75 105 SER A C 1
ATOM 831 O O . SER A 1 105 ? 10.159 6.482 19.220 1.00 73.75 105 SER A O 1
ATOM 833 N N . THR A 1 106 ? 10.517 7.944 17.566 1.00 80.44 106 THR A N 1
ATOM 834 C CA . THR A 1 106 ? 10.687 9.096 18.476 1.00 80.44 106 THR A CA 1
ATOM 835 C C . THR A 1 106 ? 9.345 9.569 19.057 1.00 80.44 106 THR A C 1
ATOM 837 O O . THR A 1 106 ? 8.276 9.184 18.589 1.00 80.44 106 THR A O 1
ATOM 840 N N . SER A 1 107 ? 9.357 10.402 20.106 1.00 79.94 107 SER A N 1
ATOM 841 C CA . SER A 1 107 ? 8.115 10.951 20.688 1.00 79.94 107 SER A CA 1
ATOM 842 C C . SER A 1 107 ? 7.330 11.826 19.706 1.00 79.94 107 SER A C 1
ATOM 844 O O . SER A 1 107 ? 6.102 11.837 19.749 1.00 79.94 107 SER A O 1
ATOM 846 N N . LYS A 1 108 ? 8.026 12.531 18.805 1.00 83.94 108 LYS A N 1
ATOM 847 C CA . LYS A 1 108 ? 7.402 13.319 17.735 1.00 83.94 108 LYS A CA 1
ATOM 848 C C . LYS A 1 108 ? 6.729 12.409 16.710 1.00 83.94 108 LYS A C 1
ATOM 850 O O . LYS A 1 108 ? 5.586 12.671 16.348 1.00 83.94 108 LYS A O 1
ATOM 855 N N . ASP A 1 109 ? 7.391 11.320 16.327 1.00 86.25 109 ASP A N 1
ATOM 856 C CA . ASP A 1 109 ? 6.830 10.342 15.389 1.00 86.25 109 ASP A CA 1
ATOM 857 C C . ASP A 1 109 ? 5.571 9.687 15.963 1.00 86.25 109 ASP A C 1
ATOM 859 O O . ASP A 1 109 ? 4.572 9.580 15.264 1.00 86.25 109 ASP A O 1
ATOM 863 N N . LEU A 1 110 ? 5.561 9.345 17.259 1.00 86.69 110 LEU A N 1
ATOM 864 C CA . LEU A 1 110 ? 4.368 8.801 17.919 1.00 86.69 110 LEU A CA 1
ATOM 865 C C . LEU A 1 110 ? 3.173 9.764 17.899 1.00 86.69 110 LEU A C 1
ATOM 867 O O . LEU A 1 110 ? 2.039 9.304 17.808 1.00 86.69 110 LEU A O 1
ATOM 871 N N . ASN A 1 111 ? 3.400 11.078 17.992 1.00 89.06 111 ASN A N 1
ATOM 872 C CA . ASN A 1 111 ? 2.319 12.067 17.897 1.00 89.06 111 ASN A CA 1
ATOM 873 C C . ASN A 1 111 ? 1.776 12.165 16.465 1.00 89.06 111 ASN A C 1
ATOM 875 O O . ASN A 1 111 ? 0.569 12.272 16.268 1.00 89.06 111 ASN A O 1
ATOM 879 N N . ILE A 1 112 ? 2.664 12.119 15.467 1.00 90.50 112 ILE A N 1
ATOM 880 C CA . ILE A 1 112 ? 2.280 12.132 14.050 1.00 90.50 112 ILE A CA 1
ATOM 881 C C . ILE A 1 112 ? 1.485 10.865 13.712 1.00 90.50 112 ILE A C 1
ATOM 883 O O . ILE A 1 112 ? 0.442 10.950 13.070 1.00 90.50 112 ILE A O 1
ATOM 887 N N . GLU A 1 113 ? 1.948 9.700 14.161 1.00 88.88 113 GLU A N 1
ATOM 888 C CA . GLU A 1 113 ? 1.256 8.425 13.954 1.00 88.88 113 GLU A CA 1
ATOM 889 C C . GLU A 1 113 ? -0.092 8.381 14.676 1.00 88.88 113 GLU A C 1
ATOM 891 O O . GLU A 1 113 ? -1.075 7.929 14.095 1.00 88.88 113 GLU A O 1
ATOM 896 N N . GLN A 1 114 ? -0.184 8.919 15.897 1.00 90.94 114 GLN A N 1
ATOM 897 C CA . GLN A 1 114 ? -1.469 9.069 16.579 1.00 90.94 114 GLN A CA 1
ATOM 898 C C . GLN A 1 114 ? -2.442 9.915 15.747 1.00 90.94 114 GLN A C 1
ATOM 900 O O . GLN A 1 114 ? -3.572 9.493 15.520 1.00 90.94 114 GLN A O 1
ATOM 905 N N . PHE A 1 115 ? -1.997 11.070 15.247 1.00 92.31 115 PHE A N 1
ATOM 906 C CA . PHE A 1 115 ? -2.839 11.940 14.427 1.00 92.31 115 PHE A CA 1
ATOM 907 C C . PHE A 1 115 ? -3.318 11.244 13.142 1.00 92.31 115 PHE A C 1
ATOM 909 O O . PHE A 1 115 ? -4.499 11.312 12.805 1.00 92.31 115 PHE A O 1
ATOM 916 N N . LYS A 1 116 ? -2.430 10.518 12.450 1.00 92.94 116 LYS A N 1
ATOM 917 C CA . LYS A 1 116 ? -2.797 9.733 11.259 1.00 92.94 116 LYS A CA 1
ATOM 918 C C . LYS A 1 116 ? -3.840 8.662 11.580 1.00 92.94 116 LYS A C 1
ATOM 920 O O . LYS A 1 116 ? -4.827 8.541 10.860 1.00 92.94 116 LYS A O 1
ATOM 925 N N . LEU A 1 117 ? -3.650 7.915 12.670 1.00 92.94 117 LEU A N 1
ATOM 926 C CA . LEU A 1 117 ? -4.608 6.895 13.103 1.00 92.94 117 LEU A CA 1
ATOM 927 C C . LEU A 1 117 ? -5.965 7.502 13.467 1.00 92.94 117 LEU A C 1
ATOM 929 O O . LEU A 1 117 ? -6.990 6.912 13.138 1.00 92.94 117 LEU A O 1
ATOM 933 N N . GLU A 1 118 ? -5.994 8.672 14.109 1.00 93.12 118 GLU A N 1
ATOM 934 C CA . GLU A 1 118 ? -7.239 9.385 14.408 1.00 93.12 118 GLU A CA 1
ATOM 935 C C . GLU A 1 118 ? -7.972 9.814 13.125 1.00 93.12 118 GLU A C 1
ATOM 937 O O . GLU A 1 118 ? -9.190 9.635 13.024 1.00 93.12 118 GLU A O 1
ATOM 942 N N . GLU A 1 119 ? -7.256 10.331 12.120 1.00 95.06 119 GLU A N 1
ATOM 943 C CA . GLU A 1 119 ? -7.854 10.642 10.816 1.00 95.06 119 GLU A CA 1
ATOM 944 C C . GLU A 1 119 ? -8.402 9.396 10.116 1.00 95.06 119 GLU A C 1
ATOM 946 O O . GLU A 1 119 ? -9.508 9.430 9.572 1.00 95.06 119 GLU A O 1
ATOM 951 N N . ASP A 1 120 ? -7.654 8.295 10.128 1.00 93.75 120 ASP A N 1
ATOM 952 C CA . ASP A 1 120 ? -8.065 7.054 9.477 1.00 93.75 120 ASP A CA 1
ATOM 953 C C . ASP A 1 120 ? -9.260 6.407 10.192 1.00 93.75 120 ASP A C 1
ATOM 955 O O . ASP A 1 120 ? -10.217 5.995 9.531 1.00 93.75 120 ASP A O 1
ATOM 959 N N . CYS A 1 121 ? -9.298 6.438 11.529 1.00 94.81 121 CYS A N 1
ATOM 960 C CA . CYS A 1 121 ? -10.482 6.079 12.313 1.00 94.81 121 CYS A CA 1
ATOM 961 C C . CYS A 1 121 ? -11.701 6.909 11.894 1.00 94.81 121 CYS A C 1
ATOM 963 O O . CYS A 1 121 ? -12.746 6.337 11.583 1.00 94.81 121 CYS A O 1
ATOM 965 N N . ARG A 1 122 ? -11.570 8.241 11.799 1.00 96.00 122 ARG A N 1
ATOM 966 C CA . ARG A 1 122 ? -12.674 9.118 11.363 1.00 96.00 122 ARG A CA 1
ATOM 967 C C . ARG A 1 122 ? -13.144 8.802 9.944 1.00 96.00 122 ARG A C 1
ATOM 969 O O . ARG A 1 122 ? -14.342 8.856 9.665 1.00 96.00 122 ARG A O 1
ATOM 976 N N . LYS A 1 123 ? -12.230 8.481 9.022 1.00 96.50 123 LYS A N 1
ATOM 977 C CA . LYS A 1 123 ? -12.587 8.091 7.645 1.00 96.50 123 LYS A CA 1
ATOM 978 C C . LYS A 1 123 ? -13.421 6.810 7.636 1.00 96.50 123 LYS A C 1
ATOM 980 O O . LYS A 1 123 ? -14.470 6.792 6.991 1.00 96.50 123 LYS A O 1
ATOM 985 N N . ILE A 1 124 ? -13.000 5.785 8.380 1.00 95.56 124 ILE A N 1
ATOM 986 C CA . ILE A 1 124 ? -13.720 4.507 8.465 1.00 95.56 124 ILE A CA 1
ATOM 987 C C . ILE A 1 124 ? -15.065 4.675 9.177 1.00 95.56 124 ILE A C 1
ATOM 989 O O . ILE A 1 124 ? -16.065 4.142 8.706 1.00 95.56 124 ILE A O 1
ATOM 993 N N . GLU A 1 125 ? -15.136 5.459 10.256 1.00 95.44 125 GLU A N 1
ATOM 994 C CA . GLU A 1 125 ? -16.398 5.785 10.940 1.00 95.44 125 GLU A CA 1
ATOM 995 C C . GLU A 1 125 ? -17.404 6.426 9.976 1.00 95.44 125 GLU A C 1
ATOM 997 O O . GLU A 1 125 ? -18.553 5.990 9.879 1.00 95.44 125 GLU A O 1
ATOM 1002 N N . ASN A 1 126 ? -16.956 7.405 9.187 1.00 96.50 126 ASN A N 1
ATOM 1003 C CA . ASN A 1 126 ? -17.791 8.044 8.172 1.00 96.50 126 ASN A CA 1
ATOM 1004 C C . ASN A 1 126 ? -18.242 7.062 7.081 1.00 96.50 126 ASN A C 1
ATOM 1006 O O . ASN A 1 126 ? -19.368 7.151 6.589 1.00 96.50 126 ASN A O 1
ATOM 1010 N N . GLU A 1 127 ? -17.383 6.127 6.680 1.00 96.06 127 GLU A N 1
ATOM 1011 C CA . GLU A 1 127 ? -17.734 5.091 5.710 1.00 96.06 127 GLU A CA 1
ATOM 1012 C C . GLU A 1 127 ? -18.758 4.101 6.275 1.00 96.06 127 GLU A C 1
ATOM 1014 O O . GLU A 1 127 ? -19.730 3.783 5.594 1.00 96.06 127 GLU A O 1
ATOM 1019 N N . ILE A 1 128 ? -18.614 3.691 7.537 1.00 96.00 128 ILE A N 1
ATOM 1020 C CA . ILE A 1 128 ? -19.597 2.861 8.245 1.00 96.00 128 ILE A CA 1
ATOM 1021 C C . ILE A 1 128 ? -20.953 3.570 8.290 1.00 96.00 128 ILE A C 1
ATOM 1023 O O . ILE A 1 128 ? -21.974 2.949 7.998 1.00 96.00 128 ILE A O 1
ATOM 1027 N N . VAL A 1 129 ? -20.987 4.873 8.593 1.00 96.69 129 VAL A N 1
ATOM 1028 C CA . VAL A 1 129 ? -22.231 5.664 8.573 1.00 96.69 129 VAL A CA 1
ATOM 1029 C C . VAL A 1 129 ? -22.858 5.669 7.176 1.00 96.69 129 VAL A C 1
ATOM 1031 O O . VAL A 1 129 ? -24.063 5.438 7.042 1.00 96.69 129 VAL A O 1
ATOM 1034 N N . LYS A 1 130 ? -22.058 5.859 6.120 1.00 96.38 130 LYS A N 1
ATOM 1035 C CA . LYS A 1 130 ? -22.544 5.793 4.732 1.00 96.38 130 LYS A CA 1
ATOM 1036 C C . LYS A 1 130 ? -23.102 4.411 4.404 1.00 96.38 130 LYS A C 1
ATOM 1038 O O . LYS A 1 130 ? -24.225 4.325 3.910 1.00 96.38 130 LYS A O 1
ATOM 1043 N N . LEU A 1 131 ? -22.379 3.341 4.725 1.00 94.81 131 LEU A N 1
ATOM 1044 C CA . LEU A 1 131 ? -22.821 1.969 4.481 1.00 94.81 131 LEU A CA 1
ATOM 1045 C C . LEU A 1 131 ? -24.107 1.648 5.251 1.00 94.81 131 LEU A C 1
ATOM 1047 O O . LEU A 1 131 ? -25.048 1.131 4.656 1.00 94.81 131 LEU A O 1
ATOM 1051 N N . ASN A 1 132 ? -24.222 2.057 6.514 1.00 94.12 132 ASN A N 1
ATOM 1052 C CA . ASN A 1 132 ? -25.454 1.913 7.294 1.00 94.12 132 ASN A CA 1
ATOM 1053 C C . ASN A 1 132 ? -26.630 2.687 6.677 1.00 94.1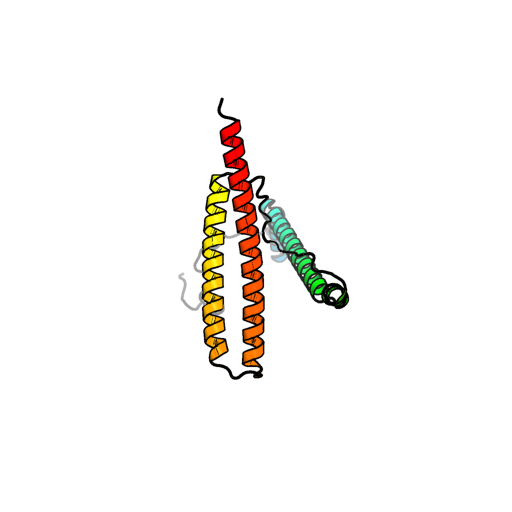2 132 ASN A C 1
ATOM 1055 O O . ASN A 1 132 ? -27.746 2.173 6.629 1.00 94.12 132 ASN A O 1
ATOM 1059 N N . SER A 1 133 ? -26.386 3.885 6.134 1.00 94.38 133 SER A N 1
ATOM 1060 C CA . SER A 1 133 ? -27.415 4.655 5.420 1.00 94.38 133 SER A CA 1
ATOM 1061 C C . SER A 1 133 ? -27.851 3.999 4.106 1.00 94.38 133 SER A C 1
ATOM 1063 O O . SER A 1 133 ? -28.981 4.185 3.663 1.00 94.38 133 SER A O 1
ATOM 1065 N N . THR A 1 134 ? -26.964 3.238 3.456 1.00 92.56 134 THR A N 1
ATOM 1066 C CA . THR A 1 134 ? -27.336 2.430 2.289 1.00 92.56 134 THR A CA 1
ATOM 1067 C C . THR A 1 134 ? -28.077 1.171 2.709 1.00 92.56 134 THR A C 1
ATOM 1069 O O . THR A 1 134 ? -29.073 0.829 2.083 1.00 92.56 134 THR A O 1
ATOM 1072 N N . LEU A 1 135 ? -27.657 0.532 3.802 1.00 92.12 135 LEU A N 1
ATOM 1073 C CA . LEU A 1 135 ? -28.255 -0.683 4.343 1.00 92.12 135 LEU A CA 1
ATOM 1074 C C . LEU A 1 135 ? -29.723 -0.469 4.728 1.00 92.12 135 LEU A C 1
ATOM 1076 O O . LEU A 1 135 ? -30.553 -1.318 4.421 1.00 92.12 135 LEU A O 1
ATOM 1080 N N . SER A 1 136 ? -30.055 0.684 5.319 1.00 91.12 136 SER A N 1
ATOM 1081 C CA . SER A 1 136 ? -31.434 1.031 5.690 1.00 91.12 136 SER A CA 1
ATOM 1082 C C . SER A 1 136 ? -32.382 1.191 4.495 1.00 91.12 136 SER A C 1
ATOM 1084 O O . SER A 1 136 ? -33.594 1.102 4.670 1.00 91.12 136 SER A O 1
ATOM 1086 N N . LYS A 1 137 ? -31.852 1.398 3.280 1.00 91.69 137 LYS A N 1
ATOM 1087 C CA . LYS A 1 137 ? -32.644 1.510 2.044 1.00 91.69 137 LYS A CA 1
ATOM 1088 C C . LYS A 1 137 ? -33.003 0.152 1.439 1.00 91.69 137 LYS A C 1
ATOM 1090 O O . LYS A 1 137 ? -33.920 0.087 0.625 1.00 91.69 137 LYS A O 1
ATOM 1095 N N . TYR A 1 138 ? -32.288 -0.918 1.796 1.00 90.31 138 TYR A N 1
ATOM 1096 C CA . TYR A 1 138 ? -32.533 -2.255 1.254 1.00 90.31 138 TYR A CA 1
ATOM 1097 C C . TYR A 1 138 ? -33.429 -3.083 2.187 1.00 90.31 138 TYR A C 1
ATOM 1099 O O . TYR A 1 138 ? -33.205 -3.098 3.398 1.00 90.31 138 TYR A O 1
ATOM 1107 N N . PRO A 1 139 ? -34.402 -3.840 1.647 1.00 88.25 139 PRO A N 1
ATOM 1108 C CA . PRO A 1 139 ? -35.213 -4.735 2.456 1.00 88.25 139 PRO A CA 1
ATOM 1109 C C . PRO A 1 139 ? -34.386 -5.913 2.986 1.00 88.25 139 PRO A C 1
ATOM 1111 O O . PRO A 1 139 ? -33.544 -6.492 2.282 1.00 88.25 139 PRO A O 1
ATOM 1114 N N . GLN A 1 140 ? -34.667 -6.270 4.240 1.00 85.31 140 GLN A N 1
ATOM 1115 C CA . GLN A 1 140 ? -34.038 -7.368 4.971 1.00 85.31 140 GLN A CA 1
ATOM 1116 C C . GLN A 1 140 ? -34.136 -8.676 4.174 1.00 85.31 140 GLN A C 1
ATOM 1118 O O . GLN A 1 140 ? -35.199 -9.033 3.674 1.00 85.31 140 GLN A O 1
ATOM 1123 N N . GLY A 1 141 ? -33.018 -9.395 4.048 1.00 83.44 141 GLY A N 1
ATOM 1124 C CA . GLY A 1 141 ? -32.962 -10.691 3.357 1.00 83.44 141 GLY A CA 1
ATOM 1125 C C . GLY A 1 141 ? -32.556 -10.642 1.880 1.00 83.44 141 GLY A C 1
ATOM 1126 O O . GLY A 1 141 ? -32.217 -11.685 1.324 1.00 83.44 141 GLY A O 1
ATOM 1127 N N . THR A 1 142 ? -32.490 -9.457 1.267 1.00 90.38 142 THR A N 1
ATOM 1128 C CA . THR A 1 142 ? -31.983 -9.294 -0.107 1.00 90.38 142 THR A CA 1
ATOM 1129 C C . THR A 1 142 ? -30.476 -9.567 -0.177 1.00 90.38 142 THR A C 1
ATOM 1131 O O . THR A 1 142 ? -29.735 -9.261 0.759 1.00 90.38 142 THR A O 1
ATOM 1134 N N . ASN A 1 143 ? -29.984 -10.069 -1.313 1.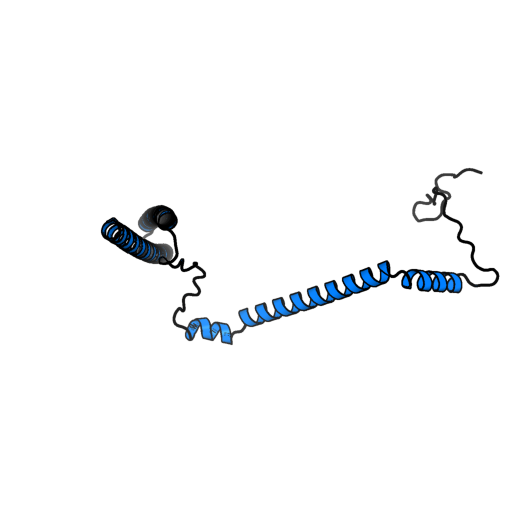00 87.94 143 ASN A N 1
ATOM 1135 C CA . ASN A 1 143 ? -28.543 -10.254 -1.539 1.00 87.94 143 ASN A CA 1
ATOM 1136 C C . ASN A 1 143 ? -27.748 -8.946 -1.352 1.00 87.94 143 ASN A C 1
ATOM 1138 O O . ASN A 1 143 ? -26.683 -8.961 -0.739 1.00 87.94 143 ASN A O 1
ATOM 1142 N N . GLY A 1 144 ? -28.304 -7.806 -1.787 1.00 87.44 144 GLY A N 1
ATOM 1143 C CA . GLY A 1 144 ? -27.718 -6.479 -1.561 1.00 87.44 144 GLY A CA 1
ATOM 1144 C C . GLY A 1 144 ? -27.593 -6.121 -0.076 1.00 87.44 144 GLY A C 1
ATOM 1145 O O . GLY A 1 144 ? -26.539 -5.662 0.354 1.00 87.44 144 GLY A O 1
ATOM 1146 N N . TYR A 1 145 ? -28.615 -6.430 0.731 1.00 92.69 145 TYR A N 1
ATOM 1147 C CA . TYR A 1 145 ? -28.574 -6.233 2.182 1.00 92.69 145 TYR A CA 1
ATOM 1148 C C . TYR A 1 145 ? -27.458 -7.066 2.830 1.00 92.69 145 TYR A C 1
ATOM 1150 O O . TYR A 1 145 ? -26.666 -6.542 3.607 1.00 92.69 145 TYR A O 1
ATOM 1158 N N . ARG A 1 146 ? -27.344 -8.353 2.468 1.00 91.69 146 ARG A N 1
ATOM 1159 C CA . ARG A 1 146 ? -26.297 -9.246 2.999 1.00 91.69 146 ARG A CA 1
ATOM 1160 C C . ARG A 1 146 ? -24.891 -8.771 2.634 1.00 91.69 146 ARG A C 1
ATOM 1162 O O . ARG A 1 146 ? -24.014 -8.779 3.491 1.00 91.69 146 ARG A O 1
ATOM 1169 N N . SER A 1 147 ? -24.687 -8.336 1.389 1.00 92.56 147 SER A N 1
ATOM 1170 C CA . SER A 1 147 ? -23.395 -7.821 0.924 1.00 92.56 147 SER A CA 1
ATOM 1171 C C . SER A 1 147 ? -22.977 -6.562 1.685 1.00 92.56 147 SER A C 1
ATOM 1173 O O . SER A 1 147 ? -21.841 -6.471 2.140 1.00 92.56 147 SER A O 1
ATOM 1175 N N . ILE A 1 148 ? -23.890 -5.603 1.858 1.00 93.31 148 ILE A N 1
ATOM 1176 C CA . ILE A 1 148 ? -23.598 -4.356 2.579 1.00 93.31 148 ILE A CA 1
ATOM 1177 C C . ILE A 1 148 ? -23.390 -4.641 4.073 1.00 93.31 148 ILE A C 1
ATOM 1179 O O . ILE A 1 148 ? -22.461 -4.108 4.671 1.00 93.31 148 ILE A O 1
ATOM 1183 N N . ALA A 1 149 ? -24.186 -5.528 4.678 1.00 93.56 149 ALA A N 1
ATOM 1184 C CA . ALA A 1 149 ? -24.002 -5.937 6.071 1.00 93.56 149 ALA A CA 1
ATOM 1185 C C . ALA A 1 149 ? -22.635 -6.606 6.307 1.00 93.56 149 ALA A C 1
ATOM 1187 O O . ALA A 1 149 ? -21.991 -6.359 7.329 1.00 93.56 149 ALA A O 1
ATOM 1188 N N . MET A 1 150 ? -22.161 -7.412 5.350 1.00 94.06 150 MET A N 1
ATOM 1189 C CA . MET A 1 150 ? -20.819 -7.997 5.389 1.00 94.06 150 MET A CA 1
ATOM 1190 C C . MET A 1 150 ? -19.738 -6.910 5.341 1.00 94.06 150 MET A C 1
ATOM 1192 O O . MET A 1 150 ? -18.863 -6.900 6.203 1.00 94.06 150 MET A O 1
ATOM 1196 N N . GLN A 1 151 ? -19.853 -5.943 4.425 1.00 94.56 151 GLN A N 1
ATOM 1197 C CA . GLN A 1 151 ? -18.927 -4.805 4.338 1.00 94.56 151 GLN A CA 1
ATOM 1198 C C . GLN A 1 151 ? -18.913 -3.967 5.624 1.00 94.56 151 GLN A C 1
ATOM 1200 O O . GLN A 1 151 ? -17.849 -3.583 6.103 1.00 94.56 151 GLN A O 1
ATOM 1205 N N . VAL A 1 152 ? -20.076 -3.726 6.241 1.00 95.25 152 VAL A N 1
ATOM 1206 C CA . VAL A 1 152 ? -20.164 -3.052 7.547 1.00 95.25 152 VAL A CA 1
ATOM 1207 C C . VAL A 1 152 ? -19.423 -3.851 8.621 1.00 95.25 152 VAL A C 1
ATOM 1209 O O . VAL A 1 152 ? -18.700 -3.269 9.429 1.00 95.25 152 VAL A O 1
ATOM 1212 N N . SER A 1 153 ? -19.561 -5.180 8.645 1.00 95.50 153 SER A N 1
ATOM 1213 C CA . SER A 1 153 ? -18.829 -6.033 9.591 1.00 95.50 153 SER A CA 1
ATOM 1214 C C . SER A 1 153 ? -17.313 -5.952 9.383 1.00 95.50 153 SER A C 1
ATOM 1216 O O . SER A 1 153 ? -16.568 -5.828 10.354 1.00 95.50 153 SER A O 1
ATOM 1218 N N . GLU A 1 154 ? -16.850 -5.971 8.133 1.00 95.25 154 GLU A N 1
ATOM 1219 C CA . GLU A 1 154 ? -15.431 -5.839 7.786 1.00 95.25 154 GLU A CA 1
ATOM 1220 C C . GLU A 1 154 ? -14.862 -4.484 8.215 1.00 95.25 154 GLU A C 1
ATOM 1222 O O . GLU A 1 154 ? -13.843 -4.441 8.905 1.00 95.25 154 GLU A O 1
ATOM 1227 N N . LYS A 1 155 ? -15.564 -3.387 7.911 1.00 95.75 155 LYS A N 1
ATOM 1228 C CA . LYS A 1 155 ? -15.161 -2.033 8.318 1.00 95.75 155 LYS A CA 1
ATOM 1229 C C . LYS A 1 155 ? -15.142 -1.857 9.836 1.00 95.75 155 LYS A C 1
ATOM 1231 O O . LYS A 1 155 ? -14.238 -1.219 10.365 1.00 95.75 155 LYS A O 1
ATOM 1236 N N . ASN A 1 156 ? -16.076 -2.475 10.561 1.00 95.12 156 ASN A N 1
ATOM 1237 C CA . ASN A 1 156 ? -16.050 -2.488 12.028 1.00 95.12 156 ASN A CA 1
ATOM 1238 C C . ASN A 1 156 ? -14.841 -3.255 12.589 1.00 95.12 156 ASN A C 1
ATOM 1240 O O . ASN A 1 156 ? -14.251 -2.829 13.584 1.00 95.12 156 ASN A O 1
ATOM 1244 N N . LYS A 1 157 ? -14.444 -4.372 11.961 1.00 95.44 157 LYS A N 1
ATOM 1245 C CA . LYS A 1 157 ? -13.218 -5.091 12.344 1.00 95.44 157 LYS A CA 1
ATOM 1246 C C . LYS A 1 157 ? -11.988 -4.224 12.100 1.00 95.44 157 LYS A C 1
ATOM 1248 O O . LYS A 1 157 ? -11.153 -4.110 12.991 1.00 95.44 157 LYS A O 1
ATOM 1253 N N . GLU A 1 158 ? -11.902 -3.582 10.937 1.00 93.75 158 GLU A N 1
ATOM 1254 C CA . GLU A 1 158 ? -10.814 -2.660 10.598 1.00 93.75 158 GLU A CA 1
ATOM 1255 C C . GLU A 1 158 ? -10.713 -1.522 11.627 1.00 93.75 158 GLU A C 1
ATOM 1257 O O . GLU A 1 158 ? -9.651 -1.321 12.222 1.00 93.75 158 GLU A O 1
ATOM 1262 N N . LEU A 1 159 ? -11.838 -0.876 11.951 1.00 94.38 159 LEU A N 1
ATOM 1263 C CA . LEU A 1 159 ? -11.924 0.154 12.988 1.00 94.38 159 LEU A CA 1
ATOM 1264 C C . LEU A 1 159 ? -11.422 -0.356 14.344 1.00 94.38 159 LEU A C 1
ATOM 1266 O O . LEU A 1 159 ? -10.612 0.306 14.991 1.00 94.38 159 LEU A O 1
ATOM 1270 N N . SER A 1 160 ? -11.841 -1.553 14.766 1.00 94.62 160 SER A N 1
ATOM 1271 C CA . SER A 1 160 ? -11.359 -2.164 16.010 1.00 94.62 160 SER A CA 1
ATOM 1272 C C . SER A 1 160 ? -9.838 -2.354 16.006 1.00 94.62 160 SER A C 1
ATOM 1274 O O . SER A 1 160 ? -9.179 -2.066 17.007 1.00 94.62 160 SER A O 1
ATOM 1276 N N . THR A 1 161 ? -9.247 -2.769 14.880 1.00 93.38 161 THR A N 1
ATOM 1277 C CA . THR A 1 161 ? -7.787 -2.909 14.788 1.00 93.38 161 THR A CA 1
ATOM 1278 C C . THR A 1 161 ? -7.058 -1.569 14.901 1.00 93.38 161 THR A C 1
ATOM 1280 O O . THR A 1 161 ? -6.046 -1.500 15.601 1.00 93.38 161 THR A O 1
ATOM 1283 N N . LEU A 1 162 ? -7.573 -0.497 14.287 1.00 92.56 162 LEU A N 1
ATOM 1284 C CA . LEU A 1 162 ? -6.985 0.842 14.405 1.00 92.56 162 LEU A CA 1
ATOM 1285 C C . LEU A 1 162 ? -7.103 1.393 15.829 1.00 92.56 162 LEU A C 1
ATOM 1287 O O . LEU A 1 162 ? -6.113 1.883 16.367 1.00 92.56 162 LEU A O 1
ATOM 1291 N N . ARG A 1 163 ? -8.255 1.218 16.487 1.00 92.56 163 ARG A N 1
ATOM 1292 C CA . ARG A 1 163 ? -8.450 1.601 17.897 1.00 92.56 163 ARG A CA 1
ATOM 1293 C C . ARG A 1 163 ? -7.507 0.855 18.842 1.00 92.56 163 ARG A C 1
ATOM 1295 O O . ARG A 1 163 ? -6.979 1.435 19.789 1.00 92.56 163 ARG A O 1
ATOM 1302 N N . ASN A 1 164 ? -7.235 -0.421 18.571 1.00 92.38 164 ASN A N 1
ATOM 1303 C CA . ASN A 1 164 ? -6.251 -1.180 19.344 1.00 92.38 164 ASN A CA 1
ATOM 1304 C C . ASN A 1 164 ? -4.829 -0.619 19.170 1.00 92.38 164 ASN A C 1
ATOM 1306 O O . ASN A 1 164 ? -4.095 -0.516 20.154 1.00 92.38 164 ASN A O 1
ATOM 1310 N N . LYS A 1 165 ? -4.448 -0.211 17.951 1.00 90.00 165 LYS A N 1
ATOM 1311 C CA . LYS A 1 165 ? -3.155 0.450 17.686 1.00 90.00 165 LYS A CA 1
ATOM 1312 C C . LYS A 1 165 ? -3.062 1.817 18.367 1.00 90.00 165 LYS A C 1
ATOM 1314 O O . LYS A 1 165 ? -2.055 2.105 19.009 1.00 90.00 1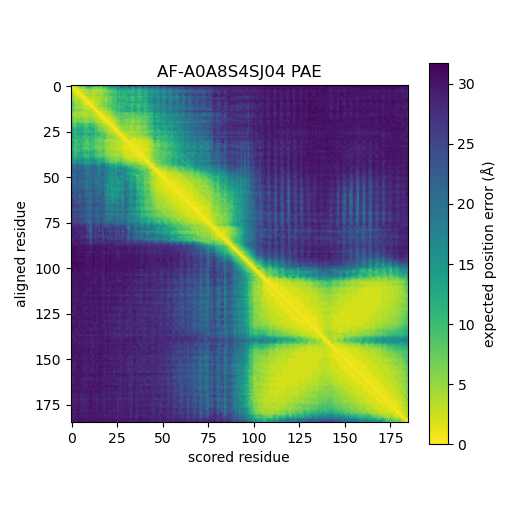65 LYS A O 1
ATOM 1319 N N . GLU A 1 166 ? -4.124 2.617 18.300 1.00 90.12 166 GLU A N 1
ATOM 1320 C CA . GLU A 1 166 ? -4.242 3.903 19.001 1.00 90.12 166 GLU A CA 1
ATOM 1321 C C . GLU A 1 166 ? -4.010 3.723 20.511 1.00 90.12 166 GLU A C 1
ATOM 1323 O O . GLU A 1 166 ? -3.177 4.408 21.109 1.00 90.12 166 GLU A O 1
ATOM 1328 N N . MET A 1 167 ? -4.655 2.722 21.123 1.00 90.12 167 MET A N 1
ATOM 1329 C CA . MET A 1 167 ? -4.470 2.409 22.542 1.00 90.12 167 MET A CA 1
ATOM 1330 C C . MET A 1 167 ? -3.026 2.002 22.873 1.00 90.12 167 MET A C 1
ATOM 1332 O O . MET A 1 167 ? -2.518 2.356 23.940 1.00 90.12 167 MET A O 1
ATOM 1336 N N . GLN A 1 168 ? -2.351 1.255 21.996 1.00 89.88 168 GLN A N 1
ATOM 1337 C CA . GLN A 1 168 ? -0.947 0.880 22.193 1.00 89.88 168 GLN A CA 1
ATOM 1338 C C . GLN A 1 168 ? -0.022 2.101 22.152 1.00 89.88 168 GLN A C 1
ATOM 1340 O O . GLN A 1 168 ? 0.822 2.250 23.036 1.00 89.88 168 GLN A O 1
ATOM 1345 N N . ILE A 1 169 ? -0.222 3.005 21.190 1.00 88.81 169 ILE A N 1
ATOM 1346 C CA . ILE A 1 169 ? 0.548 4.251 21.090 1.00 88.81 169 ILE A CA 1
ATOM 1347 C C . ILE A 1 169 ? 0.299 5.141 22.310 1.00 88.81 169 ILE A C 1
ATOM 1349 O O . ILE A 1 169 ? 1.252 5.650 22.897 1.00 88.81 169 ILE A O 1
ATOM 1353 N N . ALA A 1 170 ? -0.951 5.277 22.756 1.00 89.00 170 ALA A N 1
ATOM 1354 C CA . ALA A 1 170 ? -1.285 6.060 23.944 1.00 89.00 170 ALA A CA 1
ATOM 1355 C C . ALA A 1 170 ? -0.613 5.507 25.217 1.00 89.00 170 ALA A C 1
ATOM 1357 O O . ALA A 1 170 ? -0.096 6.274 26.037 1.00 89.00 170 ALA A O 1
ATOM 1358 N N . LYS A 1 171 ? -0.569 4.175 25.373 1.00 90.50 171 LYS A N 1
ATOM 1359 C CA . LYS A 1 171 ? 0.146 3.509 26.477 1.00 90.50 171 LYS A CA 1
ATOM 1360 C C . LYS A 1 171 ? 1.648 3.795 26.428 1.00 90.50 171 LYS A C 1
ATOM 1362 O O . LYS A 1 171 ? 2.212 4.185 27.449 1.00 90.50 171 LYS A O 1
ATOM 1367 N N . GLU A 1 172 ? 2.269 3.667 25.257 1.00 89.19 172 GLU A N 1
ATOM 1368 C CA . GLU A 1 172 ? 3.693 3.963 25.061 1.00 89.19 172 GLU A CA 1
ATOM 1369 C C . GLU A 1 172 ? 4.010 5.437 25.363 1.00 89.19 172 GLU A C 1
ATOM 1371 O O . GLU A 1 172 ? 4.948 5.746 26.099 1.00 89.19 172 GLU A O 1
ATOM 1376 N N . GLN A 1 173 ? 3.210 6.374 24.846 1.00 88.75 173 GLN A N 1
ATOM 1377 C CA . GLN A 1 173 ? 3.398 7.799 25.115 1.00 88.75 173 GLN A CA 1
ATOM 1378 C C . GLN A 1 173 ? 3.304 8.112 26.612 1.00 88.75 173 GLN A C 1
ATOM 1380 O O . GLN A 1 173 ? 4.109 8.891 27.127 1.00 88.75 173 GLN A O 1
ATOM 1385 N N . LYS A 1 174 ? 2.344 7.503 27.323 1.00 89.88 174 LYS A N 1
ATOM 1386 C CA . LYS A 1 174 ? 2.220 7.647 28.777 1.00 89.88 174 LYS A CA 1
ATOM 1387 C C . LYS A 1 174 ? 3.468 7.119 29.484 1.00 89.88 174 LYS A C 1
ATOM 1389 O O . LYS A 1 174 ? 4.055 7.846 30.279 1.00 89.88 174 LYS A O 1
ATOM 1394 N N . GLN A 1 175 ? 3.932 5.923 29.119 1.00 89.31 175 GLN A N 1
ATOM 1395 C CA . GLN A 1 175 ? 5.143 5.325 29.684 1.00 89.31 175 GLN A CA 1
ATOM 1396 C C . GLN A 1 175 ? 6.378 6.218 29.487 1.00 89.31 175 GLN A C 1
ATOM 1398 O O . GLN A 1 175 ? 7.177 6.386 30.408 1.00 89.31 175 GLN A O 1
ATOM 1403 N N . ARG A 1 176 ? 6.530 6.838 28.311 1.00 88.31 176 ARG A N 1
ATOM 1404 C CA . ARG A 1 176 ? 7.641 7.762 28.029 1.00 88.31 176 ARG A CA 1
ATOM 1405 C C . ARG A 1 176 ? 7.552 9.055 28.832 1.00 88.31 176 ARG A C 1
ATOM 1407 O O . ARG A 1 176 ? 8.572 9.501 29.351 1.00 88.31 176 ARG A O 1
ATOM 1414 N N . LYS A 1 177 ? 6.355 9.638 28.962 1.00 88.50 177 LYS A N 1
ATOM 1415 C CA . LYS A 1 177 ? 6.125 10.827 29.801 1.00 88.50 177 LYS A CA 1
ATOM 1416 C C . LYS A 1 177 ? 6.426 10.531 31.270 1.00 88.50 177 LYS A C 1
ATOM 1418 O O . LYS A 1 177 ? 7.070 11.343 31.928 1.00 88.50 177 LYS A O 1
ATOM 1423 N N . ASP A 1 178 ? 6.005 9.371 31.763 1.00 89.38 178 ASP A N 1
ATOM 1424 C CA . ASP A 1 178 ? 6.266 8.945 33.138 1.00 89.38 178 ASP A CA 1
ATOM 1425 C C . ASP A 1 178 ? 7.768 8.715 33.363 1.00 89.38 178 ASP A C 1
ATOM 1427 O O . ASP A 1 178 ? 8.329 9.249 34.315 1.00 89.38 178 ASP A O 1
ATOM 1431 N N . LYS A 1 179 ? 8.464 8.040 32.434 1.00 88.81 179 LYS A N 1
ATOM 1432 C CA . LYS A 1 179 ? 9.928 7.894 32.485 1.00 88.81 179 LYS A CA 1
ATOM 1433 C C . LYS A 1 179 ? 10.640 9.247 32.493 1.00 88.81 179 LYS A C 1
ATOM 1435 O O . LYS A 1 179 ? 11.531 9.440 33.309 1.00 88.81 179 LYS A O 1
ATOM 1440 N N . GLN A 1 180 ? 10.236 10.179 31.628 1.00 87.19 180 GLN A N 1
ATOM 1441 C CA . GLN A 1 180 ? 10.838 11.511 31.557 1.00 87.19 180 GLN A CA 1
ATOM 1442 C C . GLN A 1 180 ? 10.736 12.247 32.899 1.00 87.19 180 GLN A C 1
ATOM 1444 O O . GLN A 1 180 ? 11.734 12.795 33.358 1.00 87.19 180 GLN A O 1
ATOM 1449 N N . LYS A 1 181 ? 9.568 12.209 33.557 1.00 88.94 181 LYS A N 1
ATOM 1450 C CA . LYS A 1 181 ? 9.370 12.809 34.890 1.00 88.94 181 LYS A CA 1
ATOM 1451 C C . LYS A 1 181 ? 10.290 12.207 35.953 1.00 88.94 181 LYS A C 1
ATOM 1453 O O . LYS A 1 181 ? 10.749 12.933 36.821 1.00 88.94 181 LYS A O 1
ATOM 1458 N N . MET A 1 182 ? 10.569 10.907 35.870 1.00 85.44 182 MET A N 1
ATOM 1459 C CA . MET A 1 182 ? 11.432 10.197 36.823 1.00 85.44 182 MET A CA 1
ATOM 1460 C C . MET A 1 182 ? 12.934 10.391 36.568 1.00 85.44 182 MET A C 1
ATOM 1462 O O . MET A 1 182 ? 13.742 9.993 37.399 1.00 85.44 182 MET A O 1
ATOM 1466 N N . THR A 1 183 ? 13.322 10.942 35.415 1.00 84.06 183 THR A N 1
ATOM 1467 C CA . THR A 1 183 ? 14.733 11.130 35.023 1.00 84.06 183 THR A CA 1
ATOM 1468 C C . THR A 1 183 ? 15.223 12.574 35.115 1.00 84.06 183 THR A C 1
ATOM 1470 O O . THR A 1 183 ? 16.400 12.821 34.869 1.00 84.06 183 THR A O 1
ATOM 1473 N N . VAL A 1 184 ? 14.344 13.527 35.430 1.00 71.62 184 VAL A N 1
ATOM 1474 C CA . VAL A 1 184 ? 14.733 14.917 35.697 1.00 71.62 184 VAL A CA 1
ATOM 1475 C C . VAL A 1 184 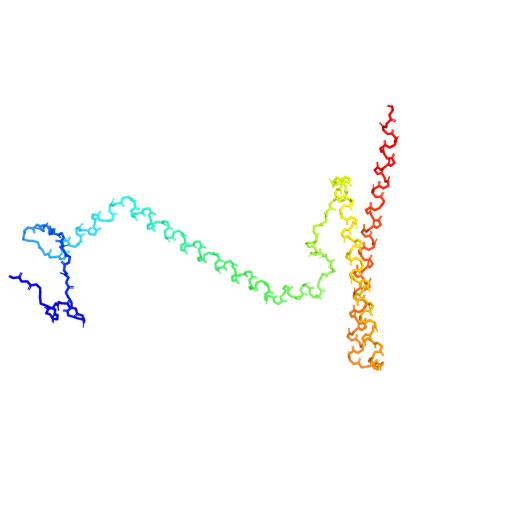? 15.029 15.024 37.194 1.00 71.62 184 VAL A C 1
ATOM 1477 O O . VAL A 1 184 ? 14.097 15.038 37.995 1.00 71.62 184 VAL A O 1
ATOM 1480 N N . PHE A 1 185 ? 16.317 15.027 37.542 1.00 60.62 185 PHE A N 1
ATOM 1481 C CA . PHE A 1 185 ? 16.835 15.297 38.887 1.00 60.62 185 PHE A CA 1
ATOM 1482 C C . PHE A 1 185 ? 17.402 16.713 38.953 1.00 60.62 185 PHE A C 1
ATOM 1484 O O . PHE A 1 185 ? 18.011 17.137 37.942 1.00 60.62 185 PHE A O 1
#

=== Feature glossary ===
A reading guide for the features in this record.

Start from the sequence.

  · Sequence gives the chain of amino acids in standard one-letter code (A=alanine, C=cysteine, …, Y=tyrosine), read N→C. It is the only feature that is directly encoded by the gene; all structural features are derived from the folded form of this sequence.

Fold it, and you get atomic coordinates and the backbone conformation that goes with them.

  · The mmCIF table is the protein's shape written out atom by atom. For each backbone N, Cα, C, and carbonyl O, it records an (x, y, z) coordinate triple in Å plus the residue type, chain letter, and residue number.

  · Backbone dihedral angles. Every residue except chain termini has a φ (preceding-C → N → Cα → C) and a ψ (N → Cα → C → next-N). They are reported in degrees following the IUPAC sign convention. Secondary structure is essentially a statement about which (φ, ψ) basin each residue occupies.

  · DSSP 8-state secondary structure assigns each residue one of H (α-helix), G (3₁₀-helix), I (π-helix), E (extended β-strand), B (isolated β-bridge), T (hydrogen-bonded turn), S (bend), or '-' (coil). The assignment is computed from backbone hydrogen-bond geometry via the Kabsch–Sander algorithm.

  · P-SEA three-state annotation labels each residue as helix, strand, or coil based purely on the geometry of the Cα trace. It serves as a fallback when the full backbone (and thus DSSP) is unavailable.

Summarize the fold with a handful of shape descriptors and a per-residue structural alphabet.

  · Radius of gyration (Rg) is the root-mean-square distance of Cα atoms from their centroid — a single number for overall size and compactness. A globular domain of N residues has Rg ≈ 2.2·N^0.38 Å; an extended or disordered chain has a much larger Rg. The Cα contact count is the number of residue pairs whose Cα atoms are within 8 Å and are more than four positions apart in sequence — a standard proxy for tertiary packing density. The bounding box is the smallest axis-aligned box enclosing all Cα atoms.

  · Foldseek's 3Di representation compresses backbone geometry into a per-residue letter drawn from a learned twenty-state alphabet. It captures the tertiary interaction pattern around each residue — which residues are packed against it in space, regardless of where they are in sequence.

  · Accessible surface area quantifies burial. A residue with SASA near zero is packed into the hydrophobic core; one with SASA >100 Å² sits on the surface. Computed here via the Shrake–Rupley numerical algorithm with a 1.4 Å probe.

Ask how reliable the model is.

  · For AlphaFold models, the B-factor field carries pLDDT — the model's own estimate of local accuracy on a 0–100 scale. Regions with pLDDT<50 should be treated as essentially unmodeled; they often correspond to intrinsically disordered segments.

  · For experimental (PDB) structures, the B-factor (temperature factor) quantifies the positional spread of each atom in the crystal — a combination of thermal vibration and static disorder — in units of Å². High B-factors mark flexible loops or poorly resolved regions; low B-factors mark the rigid, well-ordered core.

  · PAE(i, j) answers: if I align the predicted and true structures on residue i, how far off (in Å) do I expect residue j to be? A block-diagonal PAE matrix with low values on the blocks and high values off-diagonal is the signature of a multi-domain protein with confidently predicted domains but uncertain inter-domain orientation.

Place it in context: what it resembles, what it is annotated as, and how it looks.

  · Structural nearest neighbors (via Foldseek easy-search vs the PDB). Reported per hit: target PDB id, E-value, and alignment TM-score. A TM-score above ~0.5 is the conventional threshold for 'same fold'.

  · Functional annotations link the protein to curated databases. InterPro entries identify conserved domains and families by matching the sequence against member-database signatures (Pfam, PROSITE, CDD, …). Gene Ontology (GO) terms describe molecular function, biological process, and cellular component in a controlled vocabulary. CATH places the structure in a hierarchical fold classification (Class/Architecture/Topology/Homologous-superfamily). The organism is the source species.

  · Plot images: a contact map (which residues are close in 3D, as an N×N binary image), a Ramachandran scatter (backbone torsion angles, revealing secondary-structure composition at a glance), and — for AlphaFold structures — a PAE heatmap (pairwise prediction confidence).

  · Structure images are PyMOL renders from six orthogonal camera directions. Cartoon representation draws helices as coils and strands as arrows; sticks shows the backbone as bonds; surface shows the solvent-excluded envelope. Rainbow coloring maps sequence position to hue (blue→red, N→C); chain coloring assigns a distinct color per polypeptide.